Protein AF-A0A0D9YCN1-F1 (afdb_monomer)

pLDDT: mean 77.03, std 25.13, range [27.33, 98.25]

InterPro domains:
  IPR008570 ESCRT-II complex, Vps25 subunit [PF05871] (117-250)
  IPR008570 ESCRT-II complex, Vps25 subunit [PTHR13149] (105-283)
  IPR014041 ESCRT-II complex, Vps25 subunit, N-terminal winged helix [G3DSA:1.10.10.570] (110-206)
  IPR036388 Winged helix-like DNA-binding domain superfamily [G3DSA:1.10.10.10] (208-283)
  IPR036390 Winged helix DNA-binding domain superfamily [SSF46785] (112-212)
  IPR036390 Winged helix DNA-binding domain superfamily [SSF46785] (208-282)

Nearest PDB structures (foldseek):
  3cuq-assembly1_C  TM=8.566E-01  e=9.113E-15  Homo sapiens
  1xb4-assembly1_B  TM=8.715E-01  e=9.545E-14  Saccharomyces cerevisiae
  1xb4-assembly2_C  TM=8.366E-01  e=3.179E-13  Saccharomyces cerevisiae
  1u5t-assembly1_C  TM=8.254E-01  e=2.446E-10  Saccharomyces cerevisiae
  3htu-assembly2_C  TM=9.477E-01  e=7.712E-05  Homo sapiens

Foldseek 3Di:
DDDDDDDDDDPDDPDDDDPPPPVVVVVLLVVLVVLVVVLVVVVVVVVVVVVVVVVDDDPDDDDDDDDDDDDDDDDDDDDDDDDDDDDDDDDDPPDPDPPDPPPPPQDADVPHTDRPCLLPQCLQPQDPDDVSNVSSLVSLLSRVLVVCLVVVPFKDFLPDDDVSQDDVVNGGGHDSVRVQVSLVSCVVVQQWAQPDPVSGMIGGPSPHLQRVLVVVLVLCVVVVVQADKDWLVCQAPNDSNPPHSSDNHDSVSSVSSQVVCVVVVQKDWDDDPDNRPTIMHGHD

Secondary structure (DSSP, 8-state):
------PPPP--PPPPPP--SHHHHHHHHHHHHHHHHHHHHHHHHHHHHHHHHHT---------------------------------PPP----------------EETTEE--GGGG-GGGGS--SSHHHHHHHHHHHHHHHHHHHHHTT--EEESSS--TTSEEGGGTEE--HHHHHHHHHHHHHTTSEEESSTT--EEEE-SS-HHHHHHHHHHHHHHTT-TTSEEEHHHHHHSTTTTTSTTTT--HHHHHHHHHHHHTTTSEEEE--SSSTT-EEEE--

Structure (mmCIF, N/CA/C/O backbone):
data_AF-A0A0D9YCN1-F1
#
_entry.id   AF-A0A0D9YCN1-F1
#
loop_
_atom_site.group_PDB
_atom_site.id
_atom_site.type_symbol
_atom_site.label_atom_id
_atom_site.label_alt_id
_atom_site.label_comp_id
_atom_site.label_asym_id
_atom_site.label_entity_id
_atom_site.label_seq_id
_atom_site.pdbx_PDB_ins_code
_atom_site.Cartn_x
_atom_site.Cartn_y
_atom_site.Cartn_z
_atom_site.occupancy
_atom_site.B_iso_or_equiv
_atom_site.auth_seq_id
_atom_site.auth_comp_id
_atom_site.auth_asym_id
_atom_site.auth_atom_id
_atom_site.pdbx_PDB_model_num
ATOM 1 N N . MET A 1 1 ? -27.075 -37.637 55.335 1.00 43.03 1 MET A N 1
ATOM 2 C CA . MET A 1 1 ? -26.639 -38.167 54.021 1.00 43.03 1 MET A CA 1
ATOM 3 C C . MET A 1 1 ? -26.758 -37.044 53.004 1.00 43.03 1 MET A C 1
ATOM 5 O O . MET A 1 1 ? -27.833 -36.469 52.922 1.00 43.03 1 MET A O 1
ATOM 9 N N . GLY A 1 2 ? -25.682 -36.684 52.297 1.00 37.72 2 GLY A N 1
ATOM 10 C CA . GLY A 1 2 ? -25.702 -35.618 51.285 1.00 37.72 2 GLY A CA 1
ATOM 11 C C . GLY A 1 2 ? -25.633 -36.193 49.871 1.00 37.72 2 GLY A C 1
ATOM 12 O O . GLY A 1 2 ? -24.718 -36.956 49.571 1.00 37.72 2 GLY A O 1
ATOM 13 N N . LEU A 1 3 ? -26.586 -35.835 49.009 1.00 39.56 3 LEU A N 1
ATOM 14 C CA . LEU A 1 3 ? -26.638 -36.274 47.611 1.00 39.56 3 LEU A CA 1
ATOM 15 C C . LEU A 1 3 ? -25.990 -35.221 46.701 1.00 39.56 3 LEU A C 1
ATOM 17 O O . LEU A 1 3 ? -26.621 -34.247 46.301 1.00 39.56 3 LEU A O 1
ATOM 21 N N . VAL A 1 4 ? -24.713 -35.422 46.371 1.00 41.06 4 VAL A N 1
ATOM 22 C CA . VAL A 1 4 ? -23.972 -34.541 45.456 1.00 41.06 4 VAL A CA 1
ATOM 23 C C . VAL A 1 4 ? -24.341 -34.873 44.008 1.00 41.06 4 VAL A C 1
ATOM 25 O O . VAL A 1 4 ? -23.908 -35.890 43.463 1.00 41.06 4 VAL A O 1
ATOM 28 N N . HIS A 1 5 ? -25.118 -34.007 43.355 1.00 43.28 5 HIS A N 1
ATOM 29 C CA . HIS A 1 5 ? -25.353 -34.094 41.913 1.00 43.28 5 HIS A CA 1
ATOM 30 C C . HIS A 1 5 ? -24.077 -33.746 41.131 1.00 43.28 5 HIS A C 1
ATOM 32 O O . HIS A 1 5 ? -23.689 -32.585 41.014 1.00 43.28 5 HIS A O 1
ATOM 38 N N . ARG A 1 6 ? -23.430 -34.766 40.552 1.00 41.62 6 ARG A N 1
ATOM 39 C CA . ARG A 1 6 ? -22.346 -34.580 39.579 1.00 41.62 6 ARG A CA 1
ATOM 40 C C . ARG A 1 6 ? -22.920 -34.054 38.261 1.00 41.62 6 ARG A C 1
ATOM 42 O O . ARG A 1 6 ? -23.526 -34.811 37.505 1.00 41.62 6 ARG A O 1
ATOM 49 N N . LYS A 1 7 ? -22.698 -32.771 37.972 1.00 40.38 7 LYS A N 1
ATOM 50 C CA . LYS A 1 7 ? -22.953 -32.180 36.650 1.00 40.38 7 LYS A CA 1
ATOM 51 C C . LYS A 1 7 ? -22.029 -32.852 35.618 1.00 40.38 7 LYS A C 1
ATOM 53 O O . LYS A 1 7 ? -20.837 -33.002 35.883 1.00 40.38 7 LYS A O 1
ATOM 58 N N . LYS A 1 8 ? -22.562 -33.282 34.467 1.00 40.59 8 LYS A N 1
ATOM 59 C CA . LYS A 1 8 ? -21.728 -33.737 33.338 1.00 40.59 8 LYS A CA 1
ATOM 60 C C . LYS A 1 8 ? -20.934 -32.548 32.767 1.00 40.59 8 LYS A C 1
ATOM 62 O O . LYS A 1 8 ? -21.465 -31.437 32.783 1.00 40.59 8 LYS A O 1
ATOM 67 N N . PRO A 1 9 ? -19.718 -32.760 32.237 1.00 39.44 9 PRO A N 1
ATOM 68 C CA . PRO A 1 9 ? -19.092 -31.790 31.349 1.00 39.44 9 PRO A CA 1
ATOM 69 C C . PRO A 1 9 ? -19.804 -31.807 29.989 1.00 39.44 9 PRO A C 1
ATOM 71 O O . PRO A 1 9 ? -20.012 -32.880 29.415 1.00 39.44 9 PRO A O 1
ATOM 74 N N . ASP A 1 10 ? -20.157 -30.633 29.470 1.00 41.28 10 ASP A N 1
ATOM 75 C CA . ASP A 1 10 ? -20.536 -30.488 28.064 1.00 41.28 10 ASP A CA 1
ATOM 76 C C . ASP A 1 10 ? -19.274 -30.569 27.203 1.00 41.28 10 ASP A C 1
ATOM 78 O O . ASP A 1 10 ? -18.330 -29.805 27.390 1.00 41.28 10 ASP A O 1
ATOM 82 N N . ASN A 1 11 ? -19.248 -31.518 26.267 1.00 41.69 11 ASN A N 1
ATOM 83 C CA . ASN A 1 11 ? -18.108 -31.757 25.381 1.00 41.69 11 ASN A CA 1
ATOM 84 C C . ASN A 1 11 ? -18.404 -31.251 23.959 1.00 41.69 11 ASN A C 1
ATOM 86 O O . ASN A 1 11 ? -18.277 -31.982 22.976 1.00 41.69 11 ASN A O 1
ATOM 90 N N . SER A 1 12 ? -18.867 -30.004 23.866 1.00 40.69 12 SER A N 1
ATOM 91 C CA . SER A 1 12 ? -19.122 -29.308 22.605 1.00 40.69 12 SER A CA 1
ATOM 92 C C . SER A 1 12 ? -17.816 -28.750 22.036 1.00 40.69 12 SER A C 1
ATOM 94 O O . SER A 1 12 ? -17.395 -27.647 22.385 1.00 40.69 12 SER A O 1
ATOM 96 N N . LEU A 1 13 ? -17.178 -29.513 21.146 1.00 46.62 13 LEU A N 1
ATOM 97 C CA . LEU A 1 13 ? -16.104 -28.998 20.294 1.00 46.62 13 LEU A CA 1
ATOM 98 C C . LEU A 1 13 ? -16.621 -27.790 19.487 1.00 46.62 13 LEU A C 1
ATOM 100 O O . LEU A 1 13 ? -17.700 -27.898 18.895 1.00 46.62 13 LEU A O 1
ATOM 104 N N . PRO A 1 14 ? -15.884 -26.665 19.413 1.00 39.62 14 PRO A N 1
ATOM 105 C CA . PRO A 1 14 ? -16.242 -25.583 18.507 1.00 39.62 14 PRO A CA 1
ATOM 106 C C . PRO A 1 14 ? -16.152 -26.088 17.063 1.00 39.62 14 PRO A C 1
ATOM 108 O O . PRO A 1 14 ? -15.172 -26.726 16.673 1.00 39.62 14 PRO A O 1
ATOM 111 N N . ALA A 1 15 ? -17.183 -25.817 16.264 1.00 39.72 15 ALA A N 1
ATOM 112 C CA . ALA A 1 15 ? -17.179 -26.180 14.854 1.00 39.72 15 ALA A CA 1
ATOM 113 C C . ALA A 1 15 ? -16.074 -25.401 14.124 1.00 39.72 15 ALA A C 1
ATOM 115 O O . ALA A 1 15 ? -16.022 -24.174 14.205 1.00 39.72 15 ALA A O 1
ATOM 116 N N . ALA A 1 16 ? -15.202 -26.109 13.403 1.00 41.56 16 ALA A N 1
ATOM 117 C CA . ALA A 1 16 ? -14.161 -25.473 12.606 1.00 41.56 16 ALA A CA 1
ATOM 118 C C . ALA A 1 16 ? -14.801 -24.581 11.529 1.00 41.56 16 ALA A C 1
ATOM 120 O O . ALA A 1 16 ? -15.528 -25.066 10.659 1.00 41.56 16 ALA A O 1
ATOM 121 N N . GLY A 1 17 ? -14.537 -23.274 11.598 1.00 42.41 17 GLY A N 1
ATOM 122 C CA . GLY A 1 17 ? -14.980 -22.324 10.581 1.00 42.41 17 GLY A CA 1
ATOM 123 C C . GLY A 1 17 ? -14.361 -22.641 9.210 1.00 42.41 17 GLY A C 1
ATOM 124 O O . GLY A 1 17 ? -13.257 -23.187 9.146 1.00 42.41 17 GLY A O 1
ATOM 125 N N . PRO A 1 18 ? -15.042 -22.311 8.098 1.00 36.47 18 PRO A N 1
ATOM 126 C CA . PRO A 1 18 ? -14.513 -22.577 6.764 1.00 36.47 18 PRO A CA 1
ATOM 127 C C . PRO A 1 18 ? -13.230 -21.761 6.508 1.00 36.47 18 PRO A C 1
ATOM 129 O O . PRO A 1 18 ? -13.178 -20.587 6.890 1.00 36.47 18 PRO A O 1
ATOM 132 N N . PRO A 1 19 ? -12.213 -22.324 5.825 1.00 36.34 19 PRO A N 1
ATOM 133 C CA . PRO A 1 19 ? -10.962 -21.623 5.536 1.00 36.34 19 PRO A CA 1
ATOM 134 C C . PRO A 1 19 ? -11.211 -20.469 4.553 1.00 36.34 19 PRO A C 1
ATOM 136 O O . PRO A 1 19 ? -11.364 -20.674 3.349 1.00 36.34 19 PRO A O 1
ATOM 139 N N . ARG A 1 20 ? -11.282 -19.237 5.070 1.00 45.53 20 ARG A N 1
ATOM 140 C CA . ARG A 1 20 ? -11.690 -18.052 4.292 1.00 45.53 20 ARG A CA 1
ATOM 141 C C . ARG A 1 20 ? -10.587 -17.418 3.434 1.00 45.53 20 ARG A C 1
ATOM 143 O O . ARG A 1 20 ? -10.916 -16.600 2.580 1.00 45.53 20 ARG A O 1
ATOM 150 N N . GLU A 1 21 ? -9.315 -17.782 3.612 1.00 45.72 21 GLU A N 1
ATOM 151 C CA . GLU A 1 21 ? -8.199 -17.046 2.989 1.00 45.72 21 GLU A CA 1
ATOM 152 C C . GLU A 1 21 ? -7.538 -17.737 1.783 1.00 45.72 21 GLU A C 1
ATOM 154 O O . GLU A 1 21 ? -7.193 -17.048 0.817 1.00 45.72 21 GLU A O 1
ATOM 159 N N . GLU A 1 22 ? -7.401 -19.071 1.772 1.00 37.41 22 GLU A N 1
ATOM 160 C CA . GLU A 1 22 ? -6.650 -19.798 0.724 1.00 37.41 22 GLU A CA 1
ATOM 161 C C . GLU A 1 22 ? -7.174 -19.532 -0.697 1.00 37.41 22 GLU A C 1
ATOM 163 O O . GLU A 1 22 ? -6.390 -19.377 -1.640 1.00 37.41 22 GLU A O 1
ATOM 168 N N . ILE A 1 23 ? -8.500 -19.416 -0.844 1.00 39.16 23 ILE A N 1
ATOM 169 C CA . ILE A 1 23 ? -9.172 -19.147 -2.123 1.00 39.16 23 ILE A CA 1
ATOM 170 C C . ILE A 1 23 ? -8.612 -17.864 -2.756 1.00 39.16 23 ILE A C 1
ATOM 172 O O . ILE A 1 23 ? -8.181 -17.890 -3.911 1.00 39.16 23 ILE A O 1
ATOM 176 N N . SER A 1 24 ? -8.510 -16.776 -1.982 1.00 51.22 24 SER A N 1
ATOM 177 C CA . SER A 1 24 ? -8.052 -15.465 -2.467 1.00 51.22 24 SER A CA 1
ATOM 178 C C . SER A 1 24 ? -6.610 -15.491 -2.996 1.00 51.22 24 SER A C 1
ATOM 180 O O . SER A 1 24 ? -6.305 -14.901 -4.041 1.00 51.22 24 SER A O 1
ATOM 182 N N . HIS A 1 25 ? -5.724 -16.241 -2.334 1.00 50.97 25 HIS A N 1
ATOM 183 C CA . HIS A 1 25 ? -4.342 -16.427 -2.773 1.00 50.97 25 HIS A CA 1
ATOM 184 C C . HIS A 1 25 ? -4.254 -17.330 -4.014 1.00 50.97 25 HIS A C 1
ATOM 186 O O . HIS A 1 25 ? -3.452 -17.052 -4.912 1.00 50.97 25 HIS A O 1
ATOM 192 N N . SER A 1 26 ? -5.105 -18.359 -4.117 1.00 53.66 26 SER A N 1
ATOM 193 C CA . SER A 1 26 ? -5.157 -19.260 -5.278 1.00 53.66 26 SER A CA 1
ATOM 194 C C . SER A 1 26 ? -5.593 -18.543 -6.568 1.00 53.66 26 SER A C 1
ATOM 196 O O . SER A 1 26 ? -4.953 -18.695 -7.617 1.00 53.66 26 SER A O 1
ATOM 198 N N . GLU A 1 27 ? -6.609 -17.678 -6.489 1.00 59.81 27 GLU A N 1
ATOM 199 C CA . GLU A 1 27 ? -7.080 -16.877 -7.621 1.00 59.81 27 GLU A CA 1
ATOM 200 C C . GLU A 1 27 ? -6.052 -15.812 -8.015 1.00 59.81 27 GLU A C 1
ATOM 202 O O . GLU A 1 27 ? -5.726 -15.668 -9.196 1.00 59.81 27 GLU A O 1
ATOM 207 N N . SER A 1 28 ? -5.455 -15.127 -7.035 1.00 66.62 28 SER A N 1
ATOM 208 C CA . SER A 1 28 ? -4.420 -14.108 -7.259 1.00 66.62 28 SER A CA 1
ATOM 209 C C . SER A 1 28 ? -3.146 -14.686 -7.891 1.00 66.62 28 SER A C 1
ATOM 211 O O . SER A 1 28 ? -2.529 -1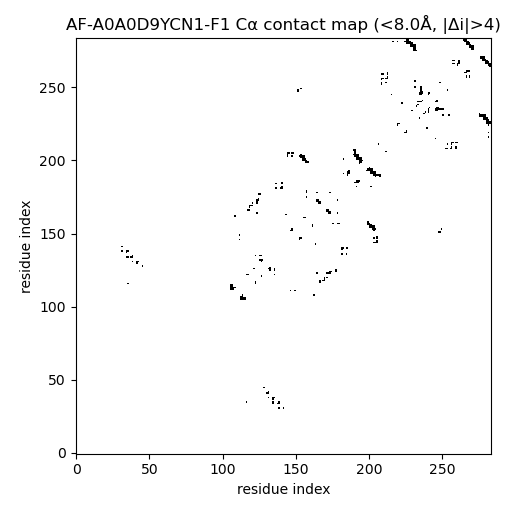4.058 -8.757 1.00 66.62 28 SER A O 1
ATOM 213 N N . ALA A 1 29 ? -2.749 -15.907 -7.517 1.00 69.88 29 ALA A N 1
ATOM 214 C CA . ALA A 1 29 ? -1.662 -16.633 -8.173 1.00 69.88 29 ALA A CA 1
ATOM 215 C C . ALA A 1 29 ? -2.029 -17.046 -9.612 1.00 69.88 29 ALA A C 1
ATOM 217 O O . ALA A 1 29 ? -1.215 -16.898 -10.529 1.00 69.88 29 ALA A O 1
ATOM 218 N N . THR A 1 30 ? -3.260 -17.513 -9.835 1.00 71.75 30 THR A N 1
ATOM 219 C CA . THR A 1 30 ? -3.752 -17.947 -11.154 1.00 71.75 30 THR A CA 1
ATOM 220 C C . THR A 1 30 ? -3.879 -16.774 -12.131 1.00 71.75 30 THR A C 1
ATOM 222 O O . THR A 1 30 ? -3.387 -16.852 -13.260 1.00 71.75 30 THR A O 1
ATOM 225 N N . ARG A 1 31 ? -4.434 -15.642 -11.678 1.00 78.81 31 ARG A N 1
ATOM 226 C CA . ARG A 1 31 ? -4.470 -14.368 -12.413 1.00 78.81 31 ARG A CA 1
ATOM 227 C C . ARG A 1 31 ? -3.066 -13.929 -12.819 1.00 78.81 31 ARG A C 1
ATOM 229 O O . ARG A 1 31 ? -2.825 -13.713 -14.002 1.00 78.81 31 ARG A O 1
ATOM 236 N N . ARG A 1 32 ? -2.122 -13.881 -11.873 1.00 79.75 32 ARG A N 1
ATOM 237 C CA . ARG A 1 32 ? -0.733 -13.475 -12.146 1.00 79.75 32 ARG A CA 1
ATOM 238 C C . ARG A 1 32 ? -0.004 -14.398 -13.124 1.00 79.75 32 ARG A C 1
ATOM 240 O O . ARG A 1 32 ? 0.716 -13.898 -13.984 1.00 79.75 32 ARG A O 1
ATOM 247 N N . ARG A 1 33 ? -0.225 -15.719 -13.074 1.00 79.06 33 ARG A N 1
ATOM 248 C CA . ARG A 1 33 ? 0.288 -16.653 -14.102 1.00 79.06 33 ARG A CA 1
ATOM 249 C C . ARG A 1 33 ? -0.253 -16.313 -15.495 1.00 79.06 33 ARG A C 1
ATOM 251 O O . ARG A 1 33 ? 0.517 -16.277 -16.452 1.00 79.06 33 ARG A O 1
ATOM 258 N N . ARG A 1 34 ? -1.553 -16.020 -15.605 1.00 82.75 34 ARG A N 1
ATOM 259 C CA . ARG A 1 34 ? -2.206 -15.634 -16.867 1.00 82.75 34 ARG A CA 1
ATOM 260 C C . ARG A 1 34 ? -1.706 -14.284 -17.391 1.00 82.75 34 ARG A C 1
ATOM 262 O O . ARG A 1 34 ? -1.376 -14.177 -18.568 1.00 82.75 34 ARG A O 1
ATOM 269 N N . ASP A 1 35 ? -1.621 -13.266 -16.538 1.00 84.25 35 ASP A N 1
ATOM 270 C CA . ASP A 1 35 ? -1.149 -11.935 -16.935 1.00 84.25 35 ASP A CA 1
ATOM 271 C C . ASP A 1 35 ? 0.351 -11.927 -17.286 1.00 84.25 35 ASP A C 1
ATOM 273 O O . ASP A 1 35 ? 0.741 -11.236 -18.229 1.00 84.25 35 ASP A O 1
ATOM 277 N N . PHE A 1 36 ? 1.174 -12.773 -16.650 1.00 85.56 36 PHE A N 1
ATOM 278 C CA . PHE A 1 36 ? 2.553 -13.011 -17.091 1.00 85.56 36 PHE A CA 1
ATOM 279 C C . PHE A 1 36 ? 2.634 -13.733 -18.440 1.00 85.56 36 PHE A C 1
ATOM 281 O O . PHE A 1 36 ? 3.424 -13.329 -19.292 1.00 85.56 36 PHE A O 1
ATOM 288 N N . PHE A 1 37 ? 1.808 -14.757 -18.679 1.00 85.62 37 PHE A N 1
ATOM 289 C CA . PHE A 1 37 ? 1.764 -15.421 -19.984 1.00 85.62 37 PHE A CA 1
ATOM 290 C C . PHE A 1 37 ? 1.409 -14.433 -21.107 1.00 85.62 37 PHE A C 1
ATOM 292 O O . PHE A 1 37 ? 2.060 -14.433 -22.152 1.00 85.62 37 PHE A O 1
ATOM 299 N N . PHE A 1 38 ? 0.450 -13.528 -20.873 1.00 85.56 38 PHE A N 1
ATOM 300 C CA . PHE A 1 38 ? 0.156 -12.440 -21.809 1.00 85.56 38 PHE A CA 1
ATOM 301 C C . PHE A 1 38 ? 1.329 -11.462 -21.968 1.00 85.56 38 PHE A C 1
ATOM 303 O O . PHE A 1 38 ? 1.701 -11.164 -23.099 1.00 85.56 38 PHE A O 1
ATOM 310 N N . PHE A 1 39 ? 1.953 -11.001 -20.877 1.00 88.31 39 PHE A N 1
ATOM 311 C CA . PHE A 1 39 ? 3.141 -10.135 -20.930 1.00 88.31 39 PHE A CA 1
ATOM 312 C C . PHE A 1 39 ? 4.267 -10.743 -21.789 1.00 88.31 39 PHE A C 1
ATOM 314 O O . PHE A 1 39 ? 4.793 -10.088 -22.690 1.00 88.31 39 PHE A O 1
ATOM 321 N N . PHE A 1 40 ? 4.580 -12.021 -21.561 1.00 87.38 40 PHE A N 1
ATOM 322 C CA . PHE A 1 40 ? 5.579 -12.781 -22.311 1.00 87.38 40 PHE A CA 1
ATOM 323 C C . PHE A 1 40 ? 5.204 -12.933 -23.795 1.00 87.38 40 PHE A C 1
ATOM 325 O O . PHE A 1 40 ? 6.031 -12.680 -24.672 1.00 87.38 40 PHE A O 1
ATOM 332 N N . LEU A 1 41 ? 3.948 -13.285 -24.096 1.00 85.62 41 LEU A N 1
ATOM 333 C CA . LEU A 1 41 ? 3.456 -13.432 -25.469 1.00 85.62 41 LEU A CA 1
ATOM 334 C C . LEU A 1 41 ? 3.519 -12.109 -26.250 1.00 85.62 41 L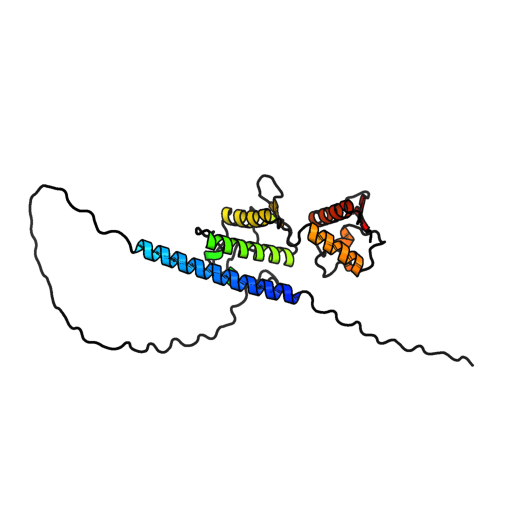EU A C 1
ATOM 336 O O . LEU A 1 41 ? 3.999 -12.092 -27.384 1.00 85.62 41 LEU A O 1
ATOM 340 N N . LEU A 1 42 ? 3.099 -10.994 -25.644 1.00 86.44 42 LEU A N 1
ATOM 341 C CA . LEU A 1 42 ? 3.193 -9.664 -26.253 1.00 86.44 42 LEU A CA 1
ATOM 342 C C . LEU A 1 42 ? 4.655 -9.271 -26.531 1.00 86.44 42 LEU A C 1
ATOM 344 O O . LEU A 1 42 ? 4.957 -8.708 -27.587 1.00 86.44 42 LEU A O 1
ATOM 348 N N . LEU A 1 43 ? 5.583 -9.611 -25.633 1.00 85.62 43 LEU A N 1
ATOM 349 C CA . LEU A 1 43 ? 7.005 -9.337 -25.837 1.00 85.62 43 LEU A CA 1
ATOM 350 C C . LEU A 1 43 ? 7.621 -10.200 -26.959 1.00 85.62 43 LEU A C 1
ATOM 352 O O . LEU A 1 43 ? 8.434 -9.709 -27.744 1.00 85.62 43 LEU A O 1
ATOM 356 N N . LEU A 1 44 ? 7.189 -11.457 -27.115 1.00 84.88 44 LEU A N 1
ATOM 357 C CA . LEU A 1 44 ? 7.573 -12.279 -28.269 1.00 84.88 44 LEU A CA 1
ATOM 358 C C . LEU A 1 44 ? 7.038 -11.705 -29.590 1.00 84.88 44 LEU A C 1
ATOM 360 O O . LEU A 1 44 ? 7.792 -11.608 -30.561 1.00 84.88 44 LEU A O 1
ATOM 364 N N . LEU A 1 45 ? 5.766 -11.296 -29.633 1.00 84.00 45 LEU A N 1
ATOM 365 C CA . LEU A 1 45 ? 5.131 -10.741 -30.835 1.00 84.00 45 LEU A CA 1
ATOM 366 C C . LEU A 1 45 ? 5.793 -9.432 -31.285 1.00 84.00 45 LEU A C 1
ATOM 368 O O . LEU A 1 45 ? 6.121 -9.275 -32.462 1.00 84.00 45 LEU A O 1
ATOM 372 N N . THR A 1 46 ? 6.064 -8.522 -30.351 1.00 78.56 46 THR A N 1
ATOM 373 C CA . THR A 1 46 ? 6.742 -7.244 -30.632 1.00 78.56 46 THR A CA 1
ATOM 374 C C . THR A 1 46 ? 8.200 -7.454 -31.061 1.00 78.56 46 THR A C 1
ATOM 376 O O . THR A 1 46 ? 8.650 -6.853 -32.038 1.00 78.56 46 THR A O 1
ATOM 379 N N . SER A 1 47 ? 8.919 -8.392 -30.433 1.00 76.69 47 SER A N 1
ATOM 380 C CA . SER A 1 47 ? 10.274 -8.792 -30.842 1.00 76.69 47 SER A CA 1
ATOM 381 C C . SER A 1 47 ? 10.323 -9.481 -32.220 1.00 76.69 47 SER A C 1
ATOM 383 O O . SER A 1 47 ? 11.317 -9.364 -32.946 1.00 76.69 47 SER A O 1
ATOM 385 N N . ALA A 1 48 ? 9.259 -10.187 -32.616 1.00 73.19 48 ALA A N 1
ATOM 386 C CA . ALA A 1 48 ? 9.114 -10.756 -33.956 1.00 73.19 48 ALA A CA 1
ATOM 387 C C . ALA A 1 48 ? 8.769 -9.682 -35.006 1.00 73.19 48 ALA A C 1
ATOM 389 O O . ALA A 1 48 ? 9.318 -9.706 -36.110 1.00 73.19 48 ALA A O 1
ATOM 390 N N . ALA A 1 49 ? 7.915 -8.713 -34.660 1.00 71.06 49 ALA A N 1
ATOM 391 C CA . ALA A 1 49 ? 7.585 -7.576 -35.517 1.00 71.06 49 ALA A CA 1
ATOM 392 C C . ALA A 1 49 ? 8.823 -6.710 -35.809 1.00 71.06 49 ALA A C 1
ATOM 394 O O . ALA A 1 49 ? 9.127 -6.464 -36.975 1.00 71.06 49 ALA A O 1
ATOM 395 N N . ALA A 1 50 ? 9.599 -6.347 -34.781 1.00 68.44 50 ALA A N 1
ATOM 396 C CA . ALA A 1 50 ? 10.840 -5.582 -34.935 1.00 68.44 50 ALA A CA 1
ATOM 397 C C . ALA A 1 50 ? 11.838 -6.267 -35.891 1.00 68.44 50 ALA A C 1
ATOM 399 O O . ALA A 1 50 ? 12.398 -5.621 -36.778 1.00 68.44 50 ALA A O 1
ATOM 400 N N . ARG A 1 51 ? 12.003 -7.594 -35.775 1.00 66.94 51 ARG A N 1
ATOM 401 C CA . ARG A 1 51 ? 12.856 -8.385 -36.680 1.00 66.94 51 ARG A CA 1
ATOM 402 C C . ARG A 1 51 ? 12.338 -8.406 -38.123 1.00 66.94 51 ARG A C 1
ATOM 404 O O . ARG A 1 51 ? 13.135 -8.259 -39.046 1.00 66.94 51 ARG A O 1
ATOM 411 N N . ARG A 1 52 ? 11.020 -8.513 -38.333 1.00 66.06 52 ARG A N 1
ATOM 412 C CA . ARG A 1 52 ? 10.405 -8.429 -39.675 1.00 66.06 52 ARG A CA 1
ATOM 413 C C . ARG A 1 52 ? 10.581 -7.045 -40.311 1.00 66.06 52 ARG A C 1
ATOM 415 O O . ARG A 1 52 ? 10.879 -6.972 -41.502 1.00 66.06 52 ARG A O 1
ATOM 422 N N . SER A 1 53 ? 10.468 -5.969 -39.535 1.00 62.72 53 SER A N 1
ATOM 423 C CA . SER A 1 53 ? 10.736 -4.607 -40.015 1.00 62.72 53 SER A CA 1
ATOM 424 C C . SER A 1 53 ? 12.209 -4.410 -40.383 1.00 62.72 53 SER A C 1
ATOM 426 O O . SER A 1 53 ? 12.501 -3.885 -41.453 1.00 62.72 53 SER A O 1
ATOM 428 N N . ALA A 1 54 ? 13.144 -4.911 -39.567 1.00 58.53 54 ALA A N 1
ATOM 429 C CA . ALA A 1 54 ? 14.578 -4.846 -39.865 1.00 58.53 54 ALA A CA 1
ATOM 430 C C . ALA A 1 54 ? 14.960 -5.586 -41.165 1.00 58.53 54 ALA A C 1
ATOM 432 O O . ALA A 1 54 ? 15.835 -5.124 -41.893 1.00 58.53 54 ALA A O 1
ATOM 433 N N . SER A 1 55 ? 14.268 -6.686 -41.497 1.00 58.00 55 SER A N 1
ATOM 434 C CA . SER A 1 55 ? 14.443 -7.405 -42.773 1.00 58.00 55 SER A CA 1
ATOM 435 C C . SER A 1 55 ? 13.826 -6.721 -44.004 1.00 58.00 55 SER A C 1
ATOM 437 O O . SER A 1 55 ? 13.978 -7.230 -45.110 1.00 58.00 55 SER A O 1
ATOM 439 N N . ARG A 1 56 ? 13.129 -5.586 -43.849 1.00 54.19 56 ARG A N 1
ATOM 440 C CA . ARG A 1 56 ? 12.509 -4.823 -44.948 1.00 54.19 56 ARG A CA 1
ATOM 441 C C . ARG A 1 56 ? 13.186 -3.463 -45.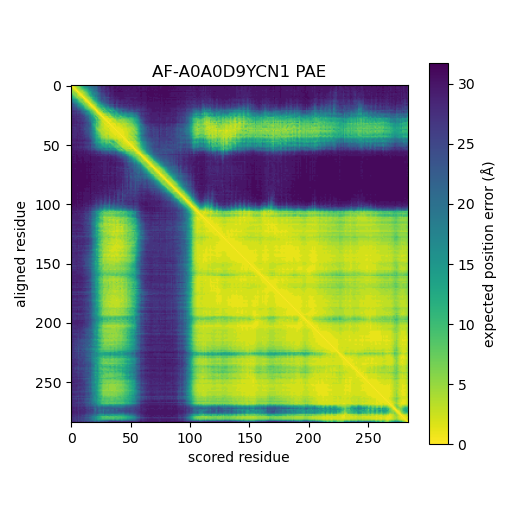144 1.00 54.19 56 ARG A C 1
ATOM 443 O O . ARG A 1 56 ? 12.556 -2.418 -44.997 1.00 54.19 56 ARG A O 1
ATOM 450 N N . ARG A 1 57 ? 14.470 -3.474 -45.514 1.00 43.16 57 ARG A N 1
ATOM 451 C CA . ARG A 1 57 ? 15.095 -2.313 -46.172 1.00 43.16 57 ARG A CA 1
ATOM 452 C C . ARG A 1 57 ? 14.724 -2.313 -47.666 1.00 43.16 57 ARG A C 1
ATOM 454 O O . ARG A 1 57 ? 14.685 -3.393 -48.250 1.00 43.16 57 ARG A O 1
ATOM 461 N N . PRO A 1 58 ? 14.439 -1.153 -48.284 1.00 49.53 58 PRO A N 1
ATOM 462 C CA . PRO A 1 58 ? 14.155 -1.074 -49.712 1.00 49.53 58 PRO A CA 1
ATOM 463 C C . PRO A 1 58 ? 15.447 -0.930 -50.532 1.00 49.53 58 PRO A C 1
ATOM 465 O O . PRO A 1 58 ? 16.081 0.124 -50.516 1.00 49.53 58 PRO A O 1
ATOM 468 N N . ASP A 1 59 ? 15.802 -1.957 -51.302 1.00 47.72 59 ASP A N 1
ATOM 469 C CA . ASP A 1 59 ? 16.758 -1.815 -52.406 1.00 47.72 59 ASP A CA 1
ATOM 470 C C . ASP A 1 59 ? 16.044 -1.145 -53.592 1.00 47.72 59 ASP A C 1
ATOM 472 O O . ASP A 1 59 ? 15.236 -1.777 -54.274 1.00 47.72 59 ASP A O 1
ATOM 476 N N . GLY A 1 60 ? 16.293 0.150 -53.832 1.00 46.56 60 GLY A N 1
ATOM 477 C CA . GLY A 1 60 ? 15.594 0.865 -54.909 1.00 46.56 60 GLY A CA 1
ATOM 478 C C . GLY A 1 60 ? 15.816 2.376 -55.003 1.00 46.56 60 GLY A C 1
ATOM 479 O O . GLY A 1 60 ? 14.883 3.143 -54.790 1.00 46.56 60 GLY A O 1
ATOM 480 N N . ALA A 1 61 ? 17.015 2.813 -55.399 1.00 37.78 61 ALA A N 1
ATOM 481 C CA . ALA A 1 61 ? 17.255 4.163 -55.927 1.00 37.78 61 ALA A CA 1
ATOM 482 C C . ALA A 1 61 ? 18.399 4.127 -56.958 1.00 37.78 61 ALA A C 1
ATOM 484 O O . ALA A 1 61 ? 19.421 3.488 -56.709 1.00 37.78 61 ALA A O 1
ATOM 485 N N . ALA A 1 62 ? 18.247 4.779 -58.120 1.00 40.09 62 ALA A N 1
ATOM 486 C CA . ALA A 1 62 ? 19.209 4.656 -59.220 1.00 40.09 62 ALA A CA 1
ATOM 487 C C . ALA A 1 62 ? 19.419 5.943 -60.048 1.00 40.09 62 ALA A C 1
ATOM 489 O O . ALA A 1 62 ? 18.461 6.589 -60.453 1.00 40.09 62 ALA A O 1
ATOM 490 N N . ARG A 1 63 ? 20.697 6.181 -60.399 1.00 36.31 63 ARG A N 1
ATOM 491 C CA . ARG A 1 63 ? 21.244 7.001 -61.511 1.00 36.31 63 ARG A CA 1
ATOM 492 C C . ARG A 1 63 ? 20.989 8.523 -61.575 1.00 36.31 63 ARG A C 1
ATOM 494 O O . ARG A 1 63 ? 19.974 8.964 -62.095 1.00 36.31 63 ARG A O 1
ATOM 501 N N . ALA A 1 64 ? 22.073 9.280 -61.360 1.00 33.53 64 ALA A N 1
ATOM 502 C CA . ALA A 1 64 ? 22.772 10.125 -62.360 1.00 33.53 64 ALA A CA 1
ATOM 503 C C . ALA A 1 64 ? 24.149 10.557 -61.778 1.00 33.53 64 ALA A C 1
ATOM 505 O O . ALA A 1 64 ? 24.263 10.624 -60.560 1.00 33.53 64 ALA A O 1
ATOM 506 N N 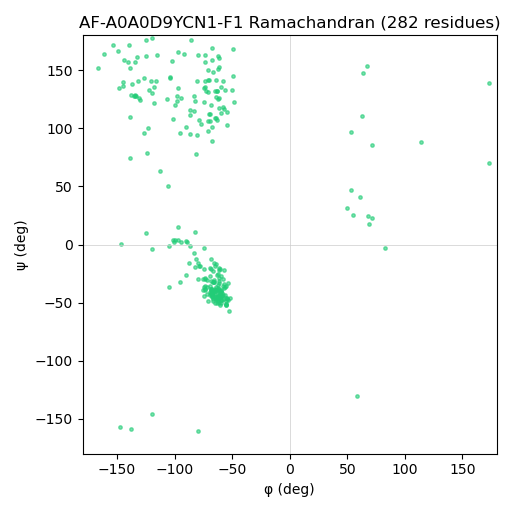. GLY A 1 65 ? 25.236 10.839 -62.515 1.00 31.39 65 GLY A N 1
ATOM 507 C CA . GLY A 1 65 ? 25.561 10.647 -63.939 1.00 31.39 65 GLY A CA 1
ATOM 508 C C . GLY A 1 65 ? 26.913 11.318 -64.310 1.00 31.39 65 GLY A C 1
ATOM 509 O O . GLY A 1 65 ? 27.143 12.442 -63.887 1.00 31.39 65 GLY A O 1
ATOM 510 N N . SER A 1 66 ? 27.761 10.667 -65.133 1.00 28.98 66 SER A N 1
ATOM 511 C CA . SER A 1 66 ? 29.104 11.138 -65.600 1.00 28.98 66 SER A CA 1
ATOM 512 C C . SER A 1 66 ? 30.202 11.240 -64.500 1.00 28.98 66 SER A C 1
ATOM 514 O O . SER A 1 66 ? 29.865 11.332 -63.328 1.00 28.98 66 SER A O 1
ATOM 516 N N . THR A 1 67 ? 31.528 11.145 -64.729 1.00 31.58 67 THR A N 1
ATOM 517 C CA . THR A 1 67 ? 32.382 11.056 -65.950 1.00 31.58 67 THR A CA 1
ATOM 518 C C . THR A 1 67 ? 33.540 10.030 -65.737 1.00 31.58 67 THR A C 1
ATOM 520 O O . THR A 1 67 ? 33.729 9.536 -64.630 1.00 31.58 67 THR A O 1
ATOM 523 N N . ARG A 1 68 ? 34.315 9.676 -66.781 1.00 30.36 68 ARG A N 1
ATOM 524 C CA . ARG A 1 68 ? 35.472 8.721 -66.812 1.00 30.36 68 ARG A CA 1
ATOM 525 C C . ARG A 1 68 ? 36.775 9.449 -67.255 1.00 30.36 68 ARG A C 1
ATOM 527 O O . ARG A 1 68 ? 36.625 10.598 -67.667 1.00 30.36 68 ARG A O 1
ATOM 534 N N . PRO A 1 69 ? 37.993 8.836 -67.325 1.00 46.72 69 PRO A N 1
ATOM 535 C CA . PRO A 1 69 ? 38.455 7.455 -67.037 1.00 46.72 69 PRO A CA 1
ATOM 536 C C . PRO A 1 69 ? 39.545 7.459 -65.904 1.00 46.72 69 PRO A C 1
ATOM 538 O O . PRO A 1 69 ? 39.370 8.264 -65.002 1.00 46.72 69 PRO A O 1
ATOM 541 N N . ALA A 1 70 ? 40.621 6.649 -65.765 1.00 28.41 70 ALA A N 1
ATOM 542 C CA . ALA A 1 70 ? 41.254 5.542 -66.519 1.00 28.41 70 ALA A CA 1
ATOM 543 C C . ALA A 1 70 ? 42.214 4.686 -65.631 1.00 28.41 70 ALA A C 1
ATOM 545 O O . ALA A 1 70 ? 42.701 5.208 -64.637 1.00 28.41 70 ALA A O 1
ATOM 546 N N . LEU A 1 71 ? 42.582 3.470 -66.097 1.00 27.33 71 LEU A N 1
ATOM 547 C CA . LEU A 1 71 ? 43.735 2.612 -65.687 1.00 27.33 71 LEU A CA 1
ATOM 548 C C . LEU A 1 71 ? 43.758 2.082 -64.218 1.00 27.33 71 LEU A C 1
ATOM 550 O O . LEU A 1 71 ? 43.266 2.739 -63.315 1.00 27.33 71 LEU A O 1
ATOM 554 N N . ALA A 1 72 ? 44.283 0.888 -63.886 1.00 29.64 72 ALA A N 1
ATOM 555 C CA . ALA A 1 72 ? 44.996 -0.145 -64.665 1.00 29.64 72 ALA A CA 1
ATOM 556 C C . ALA A 1 72 ? 44.537 -1.600 -64.315 1.00 29.64 72 ALA A C 1
ATOM 558 O O . ALA A 1 72 ? 43.418 -1.805 -63.855 1.00 29.64 72 ALA A O 1
ATOM 559 N N . LEU A 1 73 ? 45.385 -2.598 -64.618 1.00 27.92 73 LEU A N 1
ATOM 560 C CA . LEU A 1 73 ? 45.221 -4.065 -64.467 1.00 27.92 73 LEU A CA 1
ATOM 561 C C . LEU A 1 73 ? 45.027 -4.498 -62.979 1.00 27.92 73 LEU A C 1
ATOM 563 O O . LEU A 1 73 ? 45.332 -3.713 -62.091 1.00 27.92 73 LEU A O 1
ATOM 567 N N . GLU A 1 74 ? 44.491 -5.676 -62.605 1.00 29.84 74 GLU A N 1
ATOM 568 C CA . GLU A 1 74 ? 44.902 -7.044 -63.008 1.00 29.84 74 GLU A CA 1
ATOM 569 C C . GLU A 1 74 ? 43.762 -8.106 -63.098 1.00 29.84 74 GLU A C 1
ATOM 571 O O . GLU A 1 74 ? 42.628 -7.758 -63.426 1.00 29.84 74 GLU A O 1
ATOM 576 N N . LYS A 1 75 ? 44.067 -9.417 -62.987 1.00 28.98 75 LYS A N 1
ATOM 577 C CA . LYS A 1 75 ? 43.327 -10.518 -63.654 1.00 28.98 75 LYS A CA 1
ATOM 578 C C . LYS A 1 75 ? 42.585 -11.528 -62.744 1.00 28.98 75 LYS A C 1
ATOM 580 O O . LYS A 1 75 ? 42.843 -11.662 -61.557 1.00 28.98 75 LYS A O 1
ATOM 585 N N . ALA A 1 76 ? 41.677 -12.253 -63.410 1.00 27.86 76 ALA A N 1
ATOM 586 C CA . ALA A 1 76 ? 40.940 -13.487 -63.064 1.00 27.86 76 ALA A CA 1
ATOM 587 C C . ALA A 1 76 ? 41.832 -14.644 -62.513 1.00 27.86 76 ALA A C 1
ATOM 589 O O . ALA A 1 76 ? 43.047 -14.543 -62.690 1.00 27.86 76 ALA A O 1
ATOM 590 N N . PRO A 1 77 ? 41.304 -15.759 -61.928 1.00 36.53 77 PRO A N 1
ATOM 591 C CA . PRO A 1 77 ? 39.979 -16.391 -62.135 1.00 36.53 77 PRO A CA 1
ATOM 592 C C . PRO A 1 77 ? 39.132 -16.583 -60.848 1.00 36.53 77 PRO A C 1
ATOM 594 O O . PRO A 1 77 ? 39.636 -16.431 -59.746 1.00 36.53 77 PRO A O 1
ATOM 597 N N . VAL A 1 78 ? 37.809 -16.814 -60.854 1.00 28.34 78 VAL A N 1
ATOM 598 C CA . VAL A 1 78 ? 36.887 -17.571 -61.742 1.00 28.34 78 VAL A CA 1
ATOM 599 C C . VAL A 1 78 ? 37.022 -19.099 -61.638 1.00 28.34 78 VAL A C 1
ATOM 601 O O . VAL A 1 78 ? 37.631 -19.741 -62.484 1.00 28.34 78 VAL A O 1
ATOM 604 N N . SER A 1 79 ? 36.312 -19.687 -60.673 1.00 29.50 79 SER A N 1
ATOM 605 C CA . SER A 1 79 ? 35.854 -21.082 -60.745 1.00 29.50 79 SER A CA 1
ATOM 606 C C . SER A 1 79 ? 34.330 -21.101 -60.677 1.00 29.50 79 SER A C 1
ATOM 608 O O . SER A 1 79 ? 33.730 -20.435 -59.833 1.00 29.50 79 SER A O 1
ATOM 610 N N . ARG A 1 80 ? 33.698 -21.818 -61.608 1.00 29.75 80 ARG A N 1
ATOM 611 C CA . ARG A 1 80 ? 32.246 -21.830 -61.821 1.00 29.75 80 ARG A CA 1
ATOM 612 C C . ARG A 1 80 ? 31.816 -23.263 -62.095 1.00 29.75 80 ARG A C 1
ATOM 614 O O . ARG A 1 80 ? 32.087 -23.773 -63.174 1.00 29.75 80 ARG A O 1
ATOM 621 N N . GLU A 1 81 ? 31.109 -23.875 -61.156 1.00 28.50 81 GLU A N 1
ATOM 622 C CA . GLU A 1 81 ? 30.487 -25.183 -61.356 1.00 28.50 81 GLU A CA 1
ATOM 623 C C . GLU A 1 81 ? 29.085 -25.188 -60.735 1.00 28.50 81 GLU A C 1
ATOM 625 O O . GLU A 1 81 ? 28.785 -24.372 -59.859 1.00 28.50 81 GLU A O 1
ATOM 630 N N . ALA A 1 82 ? 28.179 -26.003 -61.278 1.00 28.59 82 ALA A N 1
ATOM 631 C CA . ALA A 1 82 ? 26.743 -25.770 -61.155 1.00 28.59 82 ALA A CA 1
ATOM 632 C C . ALA A 1 82 ? 25.925 -27.050 -60.935 1.00 28.59 82 ALA A C 1
ATOM 634 O O . ALA A 1 82 ? 26.309 -28.133 -61.353 1.00 28.59 82 ALA A O 1
ATOM 635 N N . ALA A 1 83 ? 24.735 -26.849 -60.359 1.00 28.80 83 ALA A N 1
ATOM 636 C CA . ALA A 1 83 ? 23.550 -27.702 -60.469 1.00 28.80 83 ALA A CA 1
ATOM 637 C C . ALA A 1 83 ? 23.697 -29.207 -60.143 1.00 28.80 83 ALA A C 1
ATOM 639 O O . ALA A 1 83 ? 23.922 -30.041 -61.014 1.00 28.80 83 ALA A O 1
ATOM 640 N N . ALA A 1 84 ? 23.344 -29.575 -58.906 1.00 30.23 84 ALA A N 1
ATOM 641 C CA . ALA A 1 84 ? 22.954 -30.944 -58.558 1.00 30.23 84 ALA A CA 1
ATOM 642 C C . ALA A 1 84 ? 21.749 -30.959 -57.595 1.00 30.23 84 ALA A C 1
ATOM 644 O O . ALA A 1 84 ? 21.878 -31.239 -56.404 1.00 30.23 84 ALA A O 1
ATOM 645 N N . GLN A 1 85 ? 20.547 -30.666 -58.103 1.00 29.95 85 GLN A N 1
ATOM 646 C CA . GLN A 1 85 ? 19.312 -30.912 -57.349 1.00 29.95 85 GLN A CA 1
ATOM 647 C C . GLN A 1 85 ? 19.056 -32.422 -57.252 1.00 29.95 85 GLN A C 1
ATOM 649 O O . GLN A 1 85 ? 18.708 -33.061 -58.244 1.00 29.95 85 GLN A O 1
ATOM 654 N N . ARG A 1 86 ? 19.152 -32.995 -56.047 1.00 30.16 86 ARG A N 1
ATOM 655 C CA . ARG A 1 86 ? 18.524 -34.284 -55.719 1.00 30.16 86 ARG A CA 1
ATOM 656 C C . ARG A 1 86 ? 17.825 -34.206 -54.370 1.00 30.16 86 ARG A C 1
ATOM 658 O O . ARG A 1 86 ? 18.410 -33.788 -53.376 1.00 30.16 86 ARG A O 1
ATOM 665 N N . SER A 1 87 ? 16.561 -34.613 -54.356 1.00 34.53 87 SER A N 1
ATOM 666 C CA . SER A 1 87 ? 15.732 -34.672 -53.160 1.00 34.53 87 SER A CA 1
ATOM 667 C C . SER A 1 87 ? 16.269 -35.700 -52.163 1.00 34.53 87 SER A C 1
ATOM 669 O O . SER A 1 87 ? 16.527 -36.853 -52.507 1.00 34.53 87 SER A O 1
ATOM 671 N N . ARG A 1 88 ? 16.375 -35.297 -50.894 1.00 32.78 88 ARG A N 1
ATOM 672 C CA . ARG A 1 88 ? 16.389 -36.214 -49.751 1.00 32.78 88 ARG A CA 1
ATOM 673 C C . ARG A 1 88 ? 15.465 -35.662 -48.673 1.00 32.78 88 ARG A C 1
ATOM 675 O O . ARG A 1 88 ? 15.549 -34.488 -48.322 1.00 32.78 88 ARG A O 1
ATOM 682 N N . SER A 1 89 ? 14.552 -36.511 -48.216 1.00 32.34 89 SER A N 1
ATOM 683 C CA . SER A 1 89 ? 13.540 -36.199 -47.204 1.00 32.34 89 SER A CA 1
ATOM 684 C C . SER A 1 89 ? 14.185 -35.797 -45.868 1.00 32.34 89 SER A C 1
ATOM 686 O O . SER A 1 89 ? 15.300 -36.243 -45.583 1.00 32.34 89 SER A O 1
ATOM 688 N N . PRO A 1 90 ? 13.514 -34.983 -45.029 1.00 34.09 90 PRO A N 1
ATOM 689 C CA . PRO A 1 90 ? 14.077 -34.544 -43.756 1.00 34.09 90 PRO A CA 1
ATOM 690 C C . PRO A 1 90 ? 14.346 -35.734 -42.825 1.00 34.09 90 PRO A C 1
ATOM 692 O O . PRO A 1 90 ? 13.454 -36.532 -42.538 1.00 34.09 90 PRO A O 1
ATOM 695 N N . LEU A 1 91 ? 15.585 -35.837 -42.341 1.00 33.47 91 LEU A N 1
ATOM 696 C CA . LEU A 1 91 ? 15.975 -36.830 -41.341 1.00 33.47 91 LEU A CA 1
ATOM 697 C C . LEU A 1 91 ? 15.359 -36.498 -39.976 1.00 33.47 91 LEU A C 1
ATOM 699 O O . LEU A 1 91 ? 15.315 -35.340 -39.558 1.00 33.47 91 LEU A O 1
ATOM 703 N N . LEU A 1 92 ? 14.939 -37.537 -39.251 1.00 33.69 92 LEU A N 1
ATOM 704 C CA . LEU A 1 92 ? 14.499 -37.424 -37.863 1.00 33.69 92 LEU A CA 1
ATOM 705 C C . LEU A 1 92 ? 15.665 -36.980 -36.964 1.00 33.69 92 LEU A C 1
ATOM 707 O O . LEU A 1 92 ? 16.510 -37.796 -36.604 1.00 33.69 92 LEU A O 1
ATOM 711 N N . ILE A 1 93 ? 15.631 -35.740 -36.469 1.00 37.94 93 ILE A N 1
ATOM 712 C CA . ILE A 1 93 ? 16.274 -35.405 -35.189 1.00 37.94 93 ILE A CA 1
ATOM 713 C C . ILE A 1 93 ? 15.317 -35.828 -34.068 1.00 37.94 93 ILE A C 1
ATOM 715 O O . ILE A 1 93 ? 14.573 -35.034 -33.494 1.00 37.94 93 ILE A O 1
ATOM 719 N N . ARG A 1 94 ? 15.293 -37.137 -33.798 1.00 34.47 94 ARG A N 1
ATOM 720 C CA . ARG A 1 94 ? 14.534 -37.736 -32.696 1.00 34.47 94 ARG A CA 1
ATOM 721 C C . ARG A 1 94 ? 15.417 -37.778 -31.451 1.00 34.47 94 ARG A C 1
ATOM 723 O O . ARG A 1 94 ? 16.221 -38.690 -31.306 1.00 34.47 94 ARG A O 1
ATOM 730 N N . GLY A 1 95 ? 15.209 -36.828 -30.542 1.00 28.94 95 GLY A N 1
ATOM 731 C CA . GLY A 1 95 ? 15.772 -36.871 -29.191 1.00 28.94 95 GLY A CA 1
ATOM 732 C C . GLY A 1 95 ? 16.806 -35.790 -28.880 1.00 28.94 95 GLY A C 1
ATOM 733 O O . GLY A 1 95 ? 18.004 -36.039 -28.891 1.00 28.94 95 GLY A O 1
ATOM 734 N N . VAL A 1 96 ? 16.322 -34.642 -28.408 1.00 37.66 96 VAL A N 1
ATOM 735 C CA . VAL A 1 96 ? 16.779 -34.197 -27.085 1.00 37.66 96 VAL A CA 1
ATOM 736 C C . VAL A 1 96 ? 15.727 -34.716 -26.113 1.00 37.66 96 VAL A C 1
ATOM 738 O O . VAL A 1 96 ? 14.533 -34.525 -26.344 1.00 37.66 96 VAL A O 1
ATOM 741 N N . ALA A 1 97 ? 16.155 -35.460 -25.094 1.00 35.12 97 ALA A N 1
ATOM 742 C CA . ALA A 1 97 ? 15.240 -36.106 -24.162 1.00 35.12 97 ALA A CA 1
ATOM 743 C C . ALA A 1 97 ? 14.392 -35.083 -23.390 1.00 35.12 97 ALA A C 1
ATOM 745 O O . ALA A 1 97 ? 14.751 -33.908 -23.271 1.00 35.12 97 ALA A O 1
ATOM 746 N N . GLN A 1 98 ? 13.295 -35.565 -22.806 1.00 38.91 98 GLN A N 1
ATOM 747 C CA . GLN A 1 98 ? 12.591 -34.849 -21.750 1.00 38.91 98 GLN A CA 1
ATOM 748 C C . GLN A 1 98 ? 13.596 -34.536 -20.633 1.00 38.91 98 GLN A C 1
ATOM 750 O O . GLN A 1 98 ? 13.934 -35.406 -19.832 1.00 38.91 98 GLN A O 1
ATOM 755 N N . ARG A 1 99 ? 14.075 -33.288 -20.558 1.00 35.12 99 ARG A N 1
ATOM 756 C CA . ARG A 1 99 ? 14.589 -32.771 -19.291 1.00 35.12 99 ARG A CA 1
ATOM 757 C C . ARG A 1 99 ? 13.394 -32.778 -18.353 1.00 35.12 99 ARG A C 1
ATOM 759 O O . ARG A 1 99 ? 12.467 -31.994 -18.550 1.00 35.12 99 ARG A O 1
ATOM 766 N N . GLY A 1 100 ? 13.395 -33.708 -17.398 1.00 34.31 100 GLY A N 1
ATOM 767 C CA . GLY A 1 100 ? 12.414 -33.714 -16.324 1.00 34.31 100 GLY A CA 1
ATOM 768 C C . GLY A 1 100 ? 12.373 -32.318 -15.716 1.00 34.31 100 GLY A C 1
ATOM 769 O O . GLY A 1 100 ? 13.427 -31.716 -15.495 1.00 34.31 100 GLY A O 1
ATOM 770 N N . ALA A 1 101 ? 11.171 -31.781 -15.526 1.00 38.69 101 ALA A N 1
ATOM 7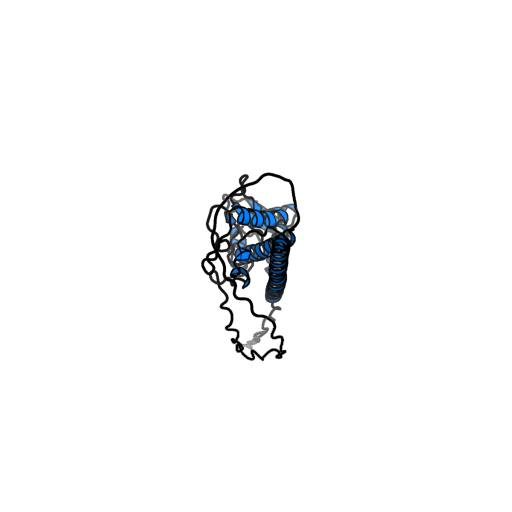71 C CA . ALA A 1 101 ? 11.001 -30.468 -14.933 1.00 38.69 101 ALA A CA 1
ATOM 772 C C . ALA A 1 101 ? 11.430 -30.546 -13.464 1.00 38.69 101 ALA A C 1
ATOM 774 O O . ALA A 1 101 ? 10.621 -30.849 -12.589 1.00 38.69 101 ALA A O 1
ATOM 775 N N . VAL A 1 102 ? 12.722 -30.302 -13.215 1.00 36.31 102 VAL A N 1
ATOM 776 C CA . VAL A 1 102 ? 13.235 -29.963 -11.887 1.00 36.31 102 VAL A CA 1
ATOM 777 C C . VAL A 1 102 ? 12.318 -28.856 -11.369 1.00 36.31 102 VAL A C 1
ATOM 779 O O . VAL A 1 102 ? 12.167 -27.861 -12.085 1.00 36.31 102 VAL A O 1
ATOM 782 N N . PRO A 1 103 ? 11.652 -29.025 -10.211 1.00 48.41 103 PRO A N 1
ATOM 783 C CA . PRO A 1 103 ? 10.756 -28.004 -9.689 1.00 48.41 103 PRO A CA 1
ATOM 784 C C . PRO A 1 103 ? 11.521 -26.686 -9.599 1.00 48.41 103 PRO A C 1
ATOM 786 O O . PRO A 1 103 ? 12.510 -26.606 -8.873 1.00 48.41 103 PRO A O 1
ATOM 789 N N . GLU A 1 104 ? 11.122 -25.694 -10.401 1.00 58.16 104 GLU A N 1
ATOM 790 C CA . GLU A 1 104 ? 11.867 -24.441 -10.516 1.00 58.16 104 GLU A CA 1
ATOM 791 C C . GLU A 1 104 ? 11.924 -23.791 -9.134 1.00 58.16 104 GLU A C 1
ATOM 793 O O . GLU A 1 104 ? 10.887 -23.431 -8.571 1.00 58.16 104 GLU A O 1
ATOM 798 N N . GLU A 1 105 ? 13.128 -23.724 -8.558 1.00 66.06 105 GLU A N 1
ATOM 799 C CA . GLU A 1 105 ? 13.273 -23.420 -7.141 1.00 66.06 105 GLU A CA 1
ATOM 800 C C . GLU A 1 105 ? 12.777 -22.001 -6.859 1.00 66.06 105 GLU A C 1
ATOM 802 O O . GLU A 1 105 ? 13.365 -20.995 -7.282 1.00 66.06 105 GLU A O 1
ATOM 807 N N . MET A 1 106 ? 11.628 -21.951 -6.184 1.00 78.12 106 MET A N 1
ATOM 808 C CA . MET A 1 106 ? 10.836 -20.747 -6.003 1.00 78.12 106 MET A CA 1
ATOM 809 C C . MET A 1 106 ? 11.557 -19.806 -5.043 1.00 78.12 106 MET A C 1
ATOM 811 O O . MET A 1 106 ? 11.482 -19.963 -3.822 1.00 78.12 106 MET A O 1
ATOM 815 N N . GLN A 1 107 ? 12.261 -18.842 -5.637 1.00 89.19 107 GLN A N 1
ATOM 816 C CA . GLN A 1 107 ? 13.000 -17.786 -4.954 1.00 89.19 107 GLN A CA 1
ATOM 817 C C . GLN A 1 107 ? 12.121 -17.111 -3.893 1.00 89.19 107 GLN A C 1
ATOM 819 O O . GLN A 1 107 ? 10.912 -16.952 -4.080 1.00 89.19 107 GLN A O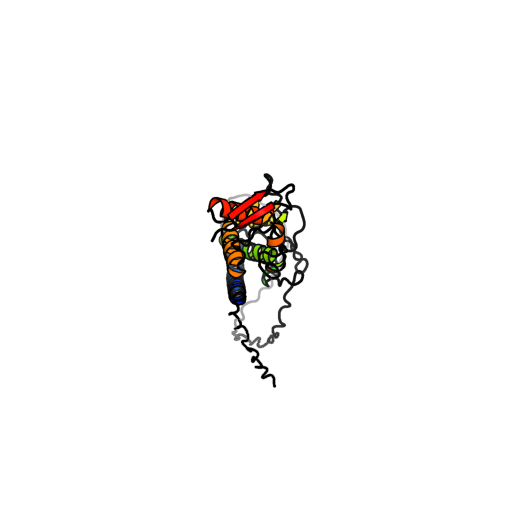 1
ATOM 824 N N . ARG A 1 108 ? 12.726 -16.698 -2.780 1.00 91.81 108 ARG A N 1
ATOM 825 C CA . ARG A 1 108 ? 12.017 -16.042 -1.679 1.00 91.81 108 ARG A CA 1
ATOM 826 C C . ARG A 1 108 ? 12.730 -14.783 -1.206 1.00 91.81 108 ARG A C 1
ATOM 828 O O . ARG A 1 108 ? 13.923 -14.617 -1.451 1.00 91.81 108 ARG A O 1
ATOM 835 N N . LEU A 1 109 ? 11.982 -13.936 -0.509 1.00 90.94 109 LEU A N 1
ATOM 836 C CA . LEU A 1 109 ? 12.477 -12.827 0.305 1.00 90.94 109 LEU A CA 1
ATOM 837 C C . LEU A 1 109 ? 11.930 -13.049 1.718 1.00 90.94 109 LEU A C 1
ATOM 839 O O . LEU A 1 109 ? 10.741 -12.841 1.954 1.00 90.94 109 LEU A O 1
ATOM 843 N N . GLY A 1 110 ? 12.765 -13.577 2.617 1.00 89.31 110 GLY A N 1
ATOM 844 C CA . GLY A 1 110 ? 12.273 -14.211 3.843 1.00 89.31 110 GLY A CA 1
ATOM 845 C C . GLY A 1 110 ? 11.321 -15.364 3.501 1.00 89.31 110 GLY A C 1
ATOM 846 O O . GLY A 1 110 ? 11.614 -16.180 2.624 1.00 89.31 110 GLY A O 1
ATOM 847 N N . ASP A 1 111 ? 10.150 -15.394 4.133 1.00 89.62 111 ASP A N 1
ATOM 848 C CA . ASP A 1 111 ? 9.100 -16.372 3.827 1.00 89.62 111 ASP A CA 1
ATOM 849 C C . ASP A 1 111 ? 8.268 -16.037 2.578 1.00 89.62 111 ASP A C 1
ATOM 851 O O . ASP A 1 111 ? 7.599 -16.921 2.027 1.00 89.62 111 ASP A O 1
ATOM 855 N N . PHE A 1 112 ? 8.325 -14.796 2.075 1.00 93.94 112 PHE A N 1
ATOM 856 C CA . PHE A 1 112 ? 7.553 -14.400 0.899 1.00 93.94 112 PHE A CA 1
ATOM 857 C C . PHE A 1 112 ? 8.069 -15.097 -0.362 1.00 93.94 112 PHE A C 1
ATOM 859 O O . PHE A 1 112 ? 9.214 -14.914 -0.778 1.00 93.94 112 PHE A O 1
ATOM 866 N N . ARG A 1 113 ? 7.198 -15.877 -1.007 1.00 93.12 113 ARG A N 1
ATOM 867 C CA . ARG A 1 113 ? 7.512 -16.615 -2.236 1.00 93.12 113 ARG A CA 1
ATOM 868 C C . ARG A 1 113 ? 7.372 -15.705 -3.452 1.00 93.12 113 ARG A C 1
ATOM 870 O O . ARG A 1 113 ? 6.267 -15.282 -3.790 1.00 93.12 113 ARG A O 1
ATOM 877 N N . LEU A 1 114 ? 8.481 -15.440 -4.138 1.00 94.00 114 LEU A N 1
ATOM 878 C CA . LEU A 1 114 ? 8.474 -14.646 -5.362 1.00 94.00 114 LEU A CA 1
ATOM 879 C C . LEU A 1 114 ? 7.830 -15.436 -6.516 1.00 94.00 114 LEU A C 1
ATOM 881 O O . LEU A 1 114 ? 8.051 -16.644 -6.651 1.00 94.00 114 LEU A O 1
ATOM 885 N N . PRO A 1 115 ? 7.047 -14.776 -7.385 1.00 93.44 115 PRO A N 1
ATOM 886 C CA . PRO A 1 115 ? 6.471 -15.424 -8.553 1.00 93.44 115 PRO A CA 1
ATOM 887 C C . PRO A 1 115 ? 7.563 -15.729 -9.598 1.00 93.44 115 PRO A C 1
ATOM 889 O O . PRO A 1 115 ? 8.503 -14.942 -9.729 1.00 93.44 115 PRO A O 1
ATOM 892 N N . PRO A 1 116 ? 7.437 -16.793 -10.419 1.00 89.88 116 PRO A N 1
ATOM 893 C CA . PRO A 1 116 ? 8.465 -17.167 -11.401 1.00 89.88 116 PRO A CA 1
ATOM 894 C C . PRO A 1 116 ? 8.880 -16.036 -12.357 1.00 89.88 116 PRO A C 1
ATOM 896 O O . PRO A 1 116 ? 10.052 -15.912 -12.706 1.00 89.88 116 PRO A O 1
ATOM 899 N N . PHE A 1 117 ? 7.952 -15.139 -12.713 1.00 91.00 117 PHE A N 1
ATOM 900 C CA . PHE A 1 117 ? 8.239 -13.985 -13.573 1.00 91.00 117 PHE A CA 1
ATOM 901 C C . PHE A 1 117 ? 9.228 -12.973 -12.982 1.00 91.00 117 PHE A C 1
ATOM 903 O O . PHE A 1 117 ? 9.817 -12.195 -13.729 1.00 91.00 117 PHE A O 1
ATOM 910 N N . PHE A 1 118 ? 9.472 -13.006 -11.670 1.00 95.56 118 PHE A N 1
ATOM 911 C CA . PHE A 1 118 ? 10.521 -12.212 -11.032 1.00 95.56 118 PHE A CA 1
ATOM 912 C C . PHE A 1 118 ? 11.933 -12.635 -11.484 1.00 95.56 118 PHE A C 1
ATOM 914 O O . PHE A 1 118 ? 12.878 -11.871 -11.333 1.00 95.56 118 PHE A O 1
ATOM 921 N N . ASN A 1 119 ? 12.088 -13.813 -12.102 1.00 94.81 119 ASN A N 1
ATOM 922 C CA . ASN A 1 119 ? 13.332 -14.256 -12.742 1.00 94.81 119 ASN A CA 1
ATOM 923 C C . ASN A 1 119 ? 13.364 -14.019 -14.267 1.00 94.81 119 ASN A C 1
ATOM 925 O O . ASN A 1 119 ? 14.219 -14.565 -14.959 1.00 94.81 119 ASN A O 1
ATOM 929 N N . TYR A 1 120 ? 12.463 -13.195 -14.815 1.00 93.94 120 TYR A N 1
ATOM 930 C CA . TYR A 1 120 ? 12.434 -12.864 -16.243 1.00 93.94 120 TYR A CA 1
ATOM 931 C C . TYR A 1 120 ? 13.047 -11.471 -16.509 1.00 93.94 120 TYR A C 1
ATOM 933 O O . TYR A 1 120 ? 12.402 -10.466 -16.211 1.00 93.94 120 TYR A O 1
ATOM 941 N N . PRO A 1 121 ? 14.257 -11.343 -17.099 1.00 94.38 121 PRO A N 1
ATOM 942 C CA . PRO A 1 121 ? 14.981 -10.062 -17.158 1.00 94.38 121 PRO A CA 1
ATOM 943 C C . PRO A 1 121 ? 14.237 -8.862 -17.779 1.00 94.38 121 PRO A C 1
ATOM 945 O O . PRO A 1 121 ? 14.406 -7.753 -17.267 1.00 94.38 121 PRO A O 1
ATOM 948 N N . PRO A 1 122 ? 13.386 -9.017 -18.818 1.00 94.62 122 PRO A N 1
ATOM 949 C CA . PRO A 1 122 ? 12.581 -7.908 -19.342 1.00 94.62 122 PRO A CA 1
ATOM 950 C C . PRO A 1 122 ? 11.532 -7.349 -18.370 1.00 94.62 122 PRO A C 1
ATOM 952 O O . PRO A 1 122 ? 11.072 -6.227 -18.565 1.00 94.62 122 PRO A O 1
ATOM 955 N N . TYR A 1 123 ? 11.158 -8.086 -17.317 1.00 96.12 123 TYR A N 1
ATOM 956 C CA . TYR A 1 123 ? 10.226 -7.612 -16.288 1.00 96.12 123 TYR A CA 1
ATOM 957 C C . TYR A 1 123 ? 10.761 -6.377 -15.535 1.00 96.12 123 TYR A C 1
ATOM 959 O O . TYR A 1 123 ? 9.977 -5.511 -15.142 1.00 96.12 123 TYR A O 1
ATOM 967 N N . PHE A 1 124 ? 12.090 -6.249 -15.435 1.00 97.69 124 PHE A N 1
ATOM 968 C CA . PHE A 1 124 ? 12.802 -5.135 -14.795 1.00 97.69 124 PHE A CA 1
ATOM 969 C C . PHE A 1 124 ? 13.138 -3.972 -15.745 1.00 97.69 124 PHE A C 1
ATOM 971 O O . PHE A 1 124 ? 13.792 -3.012 -15.352 1.00 97.69 124 PHE A O 1
ATOM 978 N N . THR A 1 125 ? 12.718 -4.035 -17.010 1.00 96.19 125 THR A N 1
ATOM 979 C CA . THR A 1 125 ? 12.955 -2.969 -17.993 1.00 96.19 125 THR A CA 1
ATOM 980 C C . THR A 1 125 ? 11.611 -2.423 -18.451 1.00 96.19 125 THR A C 1
ATOM 982 O O . THR A 1 125 ? 10.781 -3.190 -18.938 1.00 96.19 125 THR A O 1
ATOM 985 N N . LEU A 1 126 ? 11.367 -1.121 -18.272 1.00 96.00 126 LEU A N 1
ATOM 986 C CA . LEU A 1 126 ? 10.092 -0.489 -18.622 1.00 96.00 126 LEU A CA 1
ATOM 987 C C . LEU A 1 126 ? 9.790 -0.696 -20.114 1.00 96.00 126 LEU A C 1
ATOM 989 O O . LEU A 1 126 ? 10.570 -0.291 -20.976 1.00 96.00 126 LEU A O 1
ATOM 993 N N . GLN A 1 127 ? 8.686 -1.375 -20.429 1.00 94.88 127 GLN A N 1
ATOM 994 C CA . GLN A 1 127 ? 8.431 -1.799 -21.804 1.00 94.88 127 GLN A CA 1
ATOM 995 C C . GLN A 1 127 ? 8.000 -0.619 -22.698 1.00 94.88 127 GLN A C 1
ATOM 997 O O . GLN A 1 127 ? 7.134 0.166 -22.308 1.00 94.88 127 GLN A O 1
ATOM 1002 N N . PRO A 1 128 ? 8.550 -0.488 -23.922 1.00 93.06 128 PRO A N 1
ATOM 1003 C CA . PRO A 1 128 ? 8.236 0.634 -24.807 1.00 93.06 128 PRO A CA 1
ATOM 1004 C C . PRO A 1 128 ? 6.838 0.517 -25.433 1.00 93.06 128 PRO A C 1
ATOM 1006 O O . PRO A 1 128 ? 6.197 1.527 -25.722 1.00 93.06 128 PRO A O 1
ATOM 1009 N N . VAL A 1 129 ? 6.342 -0.709 -25.626 1.00 93.75 129 VAL A N 1
ATOM 1010 C CA . VAL A 1 129 ? 5.027 -0.982 -26.222 1.00 93.75 129 VAL A CA 1
ATOM 1011 C C . VAL A 1 129 ? 3.941 -0.868 -25.156 1.00 93.75 129 VAL A C 1
ATOM 1013 O O . VAL A 1 129 ? 4.030 -1.486 -24.095 1.00 93.75 129 VAL A O 1
ATOM 1016 N N . ARG A 1 130 ? 2.904 -0.070 -25.449 1.00 93.44 130 ARG A N 1
ATOM 1017 C CA . ARG A 1 130 ? 1.834 0.295 -24.508 1.00 93.44 130 ARG A CA 1
ATOM 1018 C C . ARG A 1 130 ? 1.169 -0.919 -23.852 1.00 93.44 130 ARG A C 1
ATOM 1020 O O . ARG A 1 130 ? 1.214 -1.024 -22.635 1.00 93.44 130 ARG A O 1
ATOM 1027 N N . GLU A 1 131 ? 0.622 -1.839 -24.639 1.00 92.44 131 GLU A N 1
ATOM 1028 C CA . GLU A 1 131 ? -0.110 -3.016 -24.140 1.00 92.44 131 GLU A CA 1
ATOM 1029 C C . GLU A 1 131 ? 0.770 -3.914 -23.247 1.00 92.44 131 GLU A C 1
ATOM 1031 O O . GLU A 1 131 ? 0.347 -4.416 -22.204 1.00 92.44 131 GLU A O 1
ATOM 1036 N N . THR A 1 132 ? 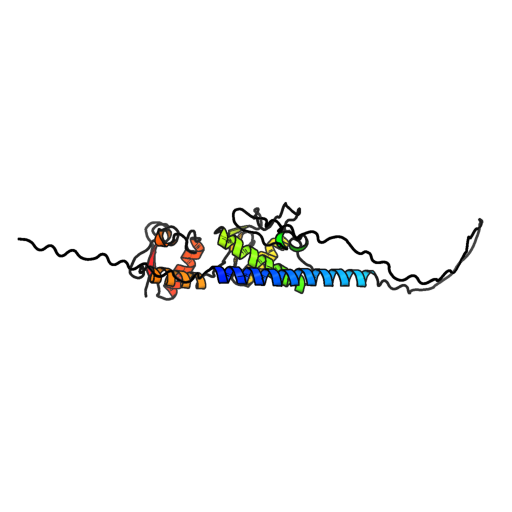2.042 -4.084 -23.629 1.00 93.19 132 THR A N 1
ATOM 1037 C CA . THR A 1 132 ? 3.025 -4.864 -22.865 1.00 93.19 132 THR A CA 1
ATOM 1038 C C . THR A 1 132 ? 3.348 -4.179 -21.537 1.00 93.19 132 THR A C 1
ATOM 1040 O O . THR A 1 132 ? 3.431 -4.844 -20.507 1.00 93.19 132 THR A O 1
ATOM 1043 N N . ARG A 1 133 ? 3.469 -2.846 -21.537 1.00 95.75 133 ARG A N 1
ATOM 1044 C CA . ARG A 1 133 ? 3.668 -2.024 -20.336 1.00 95.75 133 ARG A CA 1
ATOM 1045 C C . ARG A 1 133 ? 2.440 -2.005 -19.427 1.00 95.75 133 ARG A C 1
ATOM 1047 O O . ARG A 1 133 ? 2.609 -2.104 -18.222 1.00 95.75 133 ARG A O 1
ATOM 1054 N N . GLU A 1 134 ? 1.222 -1.972 -19.961 1.00 95.69 134 GLU A N 1
ATOM 1055 C CA . GLU A 1 134 ? -0.012 -2.089 -19.163 1.00 95.69 134 GLU A CA 1
ATOM 1056 C C . GLU A 1 134 ? -0.060 -3.434 -18.409 1.00 95.69 134 GLU A C 1
ATOM 1058 O O . GLU A 1 134 ? -0.351 -3.466 -17.211 1.00 95.69 134 GLU A O 1
ATOM 1063 N N . LYS A 1 135 ? 0.339 -4.543 -19.055 1.00 95.12 135 LYS A N 1
ATOM 1064 C CA . LYS A 1 135 ? 0.519 -5.840 -18.371 1.00 95.12 135 LYS A CA 1
ATOM 1065 C C . LYS A 1 135 ? 1.683 -5.848 -17.374 1.00 95.12 135 LYS A C 1
ATOM 1067 O O . LYS A 1 135 ? 1.540 -6.425 -16.299 1.00 95.12 135 LYS A O 1
ATOM 1072 N N . GLN A 1 136 ? 2.798 -5.187 -17.686 1.00 96.56 136 GLN A N 1
ATOM 1073 C CA . GLN A 1 136 ? 3.938 -5.041 -16.771 1.00 96.56 136 GLN A CA 1
ATOM 1074 C C . GLN A 1 136 ? 3.540 -4.319 -15.479 1.00 96.56 136 GLN A C 1
ATOM 1076 O O . GLN A 1 136 ? 3.804 -4.814 -14.387 1.00 96.56 136 GLN A O 1
ATOM 1081 N N . VAL A 1 137 ? 2.869 -3.172 -15.617 1.00 97.38 137 VAL A N 1
ATOM 1082 C CA . VAL A 1 137 ? 2.365 -2.346 -14.516 1.00 97.38 137 VAL A CA 1
ATOM 1083 C C . VAL A 1 137 ? 1.402 -3.158 -13.653 1.00 97.38 137 VAL A C 1
ATOM 1085 O O . VAL A 1 137 ? 1.533 -3.150 -12.434 1.00 97.38 137 VAL A O 1
ATOM 1088 N N . GLN A 1 138 ? 0.481 -3.919 -14.257 1.00 96.50 138 GLN A N 1
ATOM 1089 C CA . GLN A 1 138 ? -0.437 -4.776 -13.502 1.00 96.50 138 GLN A CA 1
ATOM 1090 C C . GLN A 1 138 ? 0.297 -5.805 -12.627 1.00 96.50 138 GLN A C 1
ATOM 1092 O O . GLN A 1 138 ? -0.017 -5.929 -11.445 1.00 96.50 138 GLN A O 1
ATOM 1097 N N . LEU A 1 139 ? 1.296 -6.496 -13.183 1.00 96.81 139 LEU A N 1
ATOM 1098 C CA . LEU A 1 139 ? 2.102 -7.475 -12.447 1.00 96.81 139 LEU A CA 1
ATOM 1099 C C . LEU A 1 139 ? 2.918 -6.829 -11.315 1.00 96.81 139 LEU A C 1
ATOM 1101 O O . LEU A 1 139 ? 2.981 -7.400 -10.225 1.00 96.81 139 LEU A O 1
ATOM 1105 N N . TRP A 1 140 ? 3.478 -5.631 -11.534 1.00 98.12 140 TRP A N 1
ATOM 1106 C CA . TRP A 1 140 ? 4.197 -4.887 -10.492 1.00 98.12 140 TRP A CA 1
ATOM 1107 C C . TRP A 1 140 ? 3.279 -4.422 -9.365 1.00 98.12 140 TRP A C 1
ATOM 1109 O O . TRP A 1 140 ? 3.620 -4.645 -8.207 1.00 98.12 140 TRP A O 1
ATOM 1119 N N . LYS A 1 141 ? 2.101 -3.858 -9.667 1.00 97.62 141 LYS A N 1
ATOM 1120 C CA . LYS A 1 141 ? 1.107 -3.485 -8.644 1.00 97.62 141 LYS A CA 1
ATOM 1121 C C . LYS A 1 141 ? 0.735 -4.684 -7.768 1.00 97.62 141 LYS A C 1
ATOM 1123 O O . LYS A 1 141 ? 0.816 -4.593 -6.546 1.00 97.62 141 LYS A O 1
ATOM 1128 N N . ASP A 1 142 ? 0.374 -5.810 -8.389 1.00 96.75 142 ASP A N 1
ATOM 1129 C CA . ASP A 1 142 ? -0.056 -7.018 -7.671 1.00 96.75 142 ASP A CA 1
ATOM 1130 C C . ASP A 1 142 ? 1.086 -7.637 -6.842 1.00 96.75 142 ASP A C 1
ATOM 1132 O O . ASP A 1 142 ? 0.838 -8.225 -5.793 1.00 96.75 142 ASP A O 1
ATOM 1136 N N . LEU A 1 143 ? 2.342 -7.533 -7.294 1.00 97.62 143 LEU A N 1
ATOM 1137 C CA . LEU A 1 143 ? 3.513 -8.001 -6.544 1.00 97.62 143 LEU A CA 1
ATOM 1138 C C . LEU A 1 143 ? 3.860 -7.076 -5.364 1.00 97.62 143 LEU A C 1
ATOM 1140 O O . LEU A 1 143 ? 4.121 -7.569 -4.270 1.00 97.62 143 LEU A O 1
ATOM 1144 N N . ILE A 1 144 ? 3.843 -5.756 -5.574 1.00 98.06 144 ILE A N 1
ATOM 1145 C CA . ILE A 1 144 ? 4.140 -4.756 -4.538 1.00 98.06 144 ILE A CA 1
ATOM 1146 C C . ILE A 1 144 ? 3.111 -4.840 -3.409 1.00 98.06 144 ILE A C 1
ATOM 1148 O O . ILE A 1 144 ? 3.495 -4.955 -2.248 1.00 98.06 144 ILE A O 1
ATOM 1152 N N . LEU A 1 145 ? 1.815 -4.840 -3.740 1.00 97.44 145 LEU A N 1
ATOM 1153 C CA . LEU A 1 145 ? 0.737 -4.855 -2.747 1.00 97.44 145 LEU A CA 1
ATOM 1154 C C . LEU A 1 145 ? 0.777 -6.109 -1.860 1.00 97.44 145 LEU A C 1
ATOM 1156 O O . LEU A 1 145 ? 0.645 -5.987 -0.644 1.00 97.44 145 LEU A O 1
ATOM 1160 N N . ASP A 1 146 ? 1.009 -7.291 -2.439 1.00 96.44 146 ASP A N 1
ATOM 1161 C CA . ASP A 1 146 ? 1.077 -8.543 -1.674 1.00 96.44 146 ASP A CA 1
ATOM 1162 C C . ASP A 1 146 ? 2.363 -8.672 -0.849 1.00 96.44 146 ASP A C 1
ATOM 1164 O O . ASP A 1 146 ? 2.320 -9.197 0.265 1.00 96.44 146 ASP A O 1
ATOM 1168 N N . TYR A 1 147 ? 3.502 -8.188 -1.354 1.00 97.06 147 TYR A N 1
ATOM 1169 C CA . TYR A 1 147 ? 4.739 -8.166 -0.573 1.00 97.06 147 TYR A CA 1
ATOM 1170 C C . TYR A 1 147 ? 4.598 -7.227 0.629 1.00 97.06 147 TYR A C 1
ATOM 1172 O O . TYR A 1 147 ? 4.804 -7.664 1.762 1.00 97.06 147 TYR A O 1
ATOM 1180 N N . CYS A 1 148 ? 4.140 -5.990 0.402 1.00 96.88 148 CYS A N 1
ATOM 1181 C CA . CYS A 1 148 ? 3.839 -5.021 1.454 1.00 96.88 148 CYS A CA 1
ATOM 1182 C C . CYS A 1 148 ? 2.859 -5.579 2.492 1.00 96.88 148 CYS A C 1
ATOM 1184 O O . CYS A 1 148 ? 3.162 -5.514 3.680 1.00 96.88 148 CYS A O 1
ATOM 1186 N N . ARG A 1 149 ? 1.761 -6.218 2.059 1.00 95.38 149 ARG A N 1
ATOM 1187 C CA . ARG A 1 149 ? 0.817 -6.923 2.943 1.00 95.38 149 ARG A CA 1
ATOM 1188 C C . ARG A 1 149 ? 1.514 -7.982 3.798 1.00 95.38 149 ARG A C 1
ATOM 1190 O O . ARG A 1 149 ? 1.386 -7.964 5.018 1.00 95.38 149 ARG A O 1
ATOM 1197 N N . SER A 1 150 ? 2.285 -8.873 3.172 1.00 93.88 150 SER A N 1
ATOM 1198 C CA . SER A 1 150 ? 2.938 -9.997 3.861 1.00 93.88 150 SER A CA 1
ATOM 1199 C C . SER A 1 150 ? 4.010 -9.580 4.874 1.00 93.88 150 SER A C 1
ATOM 1201 O O . SER A 1 150 ? 4.205 -10.273 5.864 1.00 93.88 150 SER A O 1
ATOM 1203 N N . GLN A 1 151 ? 4.707 -8.468 4.621 1.00 94.00 151 GLN A N 1
ATOM 1204 C CA . GLN A 1 151 ? 5.784 -7.951 5.473 1.00 94.00 151 GLN A CA 1
ATOM 1205 C C . GLN A 1 151 ? 5.319 -6.775 6.360 1.00 94.00 151 GLN A C 1
ATOM 1207 O O . GLN A 1 151 ? 6.138 -6.155 7.030 1.00 94.00 151 GLN A O 1
ATOM 1212 N N . LYS A 1 152 ? 4.022 -6.422 6.315 1.00 93.25 152 LYS A N 1
ATOM 1213 C CA . LYS A 1 152 ? 3.416 -5.215 6.917 1.00 93.25 152 LYS A CA 1
ATOM 1214 C C . LYS A 1 152 ? 4.163 -3.902 6.580 1.00 93.25 152 LYS A C 1
ATOM 1216 O O . LYS A 1 152 ? 4.169 -2.951 7.358 1.00 93.25 152 LYS A O 1
ATOM 1221 N N . LEU A 1 153 ? 4.774 -3.818 5.393 1.00 95.19 153 LEU A N 1
ATOM 1222 C CA . LEU A 1 153 ? 5.566 -2.666 4.940 1.00 95.19 153 LEU A CA 1
ATOM 1223 C C . LEU A 1 153 ? 4.683 -1.597 4.283 1.00 95.19 153 LEU A C 1
ATOM 1225 O O . LEU A 1 153 ? 4.403 -1.656 3.085 1.00 95.19 153 LEU A O 1
ATOM 1229 N N . TYR A 1 154 ? 4.275 -0.598 5.064 1.00 96.44 154 TYR A N 1
ATOM 1230 C CA . TYR A 1 154 ? 3.402 0.489 4.603 1.00 96.44 154 TYR A CA 1
ATOM 1231 C C . TYR A 1 154 ? 4.098 1.590 3.789 1.00 96.44 154 TYR A C 1
ATOM 1233 O O . TYR A 1 154 ? 3.404 2.328 3.102 1.00 96.44 154 TYR A O 1
ATOM 1241 N N . ILE A 1 155 ? 5.427 1.735 3.835 1.00 96.94 155 ILE A N 1
ATOM 1242 C CA . ILE A 1 155 ? 6.142 2.836 3.161 1.00 96.94 155 ILE A CA 1
ATOM 1243 C C . ILE A 1 155 ? 7.177 2.279 2.181 1.00 96.94 155 ILE A C 1
ATOM 1245 O O . ILE A 1 155 ? 7.979 1.419 2.542 1.00 96.94 155 ILE A O 1
ATOM 1249 N N . ILE A 1 156 ? 7.191 2.817 0.959 1.00 97.56 156 ILE A N 1
ATOM 1250 C CA . ILE A 1 156 ? 8.252 2.615 -0.036 1.00 97.56 156 ILE A CA 1
ATOM 1251 C C . ILE A 1 156 ? 8.901 3.967 -0.343 1.00 97.56 156 ILE A C 1
ATOM 1253 O O . ILE A 1 156 ? 8.208 4.959 -0.558 1.00 97.56 156 ILE A O 1
ATOM 1257 N N . SER A 1 157 ? 10.230 3.999 -0.400 1.00 96.25 157 SER A N 1
ATOM 1258 C CA . SER A 1 157 ? 11.013 5.139 -0.887 1.00 96.25 157 SER A CA 1
ATOM 1259 C C . SER A 1 157 ? 11.542 4.854 -2.296 1.00 96.25 157 SER A C 1
ATOM 1261 O O . SER A 1 157 ? 11.892 3.717 -2.618 1.00 96.25 157 SER A O 1
ATOM 1263 N N . LEU A 1 158 ? 11.609 5.878 -3.148 1.00 94.94 158 LEU A N 1
ATOM 1264 C CA . LEU A 1 158 ? 12.290 5.797 -4.445 1.00 94.94 158 LEU A CA 1
ATOM 1265 C C . LEU A 1 158 ? 13.819 5.838 -4.295 1.00 94.94 158 LEU A C 1
ATOM 1267 O O . LEU A 1 158 ? 14.529 5.242 -5.111 1.00 94.94 158 LEU A O 1
ATOM 1271 N N . GLU A 1 159 ? 14.304 6.513 -3.250 1.00 92.75 159 GLU A N 1
ATOM 1272 C CA . GLU A 1 159 ? 15.723 6.818 -3.015 1.00 92.75 159 GLU A CA 1
ATOM 1273 C C . GLU A 1 159 ? 16.440 5.737 -2.192 1.00 92.75 159 GLU A C 1
ATOM 1275 O O . GLU A 1 159 ? 17.646 5.560 -2.336 1.00 92.75 159 GLU A O 1
ATOM 1280 N N . GLU A 1 160 ? 15.705 4.993 -1.361 1.00 93.12 160 GLU A N 1
ATOM 1281 C CA . GLU A 1 160 ? 16.238 3.870 -0.576 1.00 93.12 160 GLU A CA 1
ATOM 1282 C C . GLU A 1 160 ? 16.098 2.537 -1.340 1.00 93.12 160 GLU A C 1
ATOM 1284 O O . GLU A 1 160 ? 15.345 2.414 -2.318 1.00 93.12 160 GLU A O 1
ATOM 1289 N N . ASP A 1 161 ? 16.833 1.519 -0.889 1.00 91.44 161 ASP A N 1
ATOM 1290 C CA . ASP A 1 161 ? 16.710 0.162 -1.417 1.00 91.44 161 ASP A CA 1
ATOM 1291 C C . ASP A 1 161 ? 15.418 -0.512 -0.940 1.00 91.44 161 ASP A C 1
ATOM 1293 O O . ASP A 1 161 ? 15.060 -0.483 0.237 1.00 91.44 161 ASP A O 1
ATOM 1297 N N . PHE A 1 162 ? 14.730 -1.170 -1.873 1.00 96.00 162 PHE A N 1
ATOM 1298 C CA . PHE A 1 162 ? 13.508 -1.925 -1.611 1.00 96.00 162 PHE A CA 1
ATOM 1299 C C . PHE A 1 162 ? 13.627 -3.323 -2.240 1.00 96.00 162 PHE A C 1
ATOM 1301 O O . PHE A 1 162 ? 13.886 -3.403 -3.446 1.00 96.00 162 PHE A O 1
ATOM 1308 N N . PRO A 1 163 ? 13.423 -4.427 -1.488 1.00 95.31 163 PRO A N 1
ATOM 1309 C CA . PRO A 1 163 ? 13.767 -5.782 -1.940 1.00 95.31 163 PRO A CA 1
ATOM 1310 C C . PRO A 1 163 ? 13.122 -6.267 -3.247 1.00 95.31 163 PRO A C 1
ATOM 1312 O O . PRO A 1 163 ? 13.657 -7.169 -3.883 1.00 95.31 163 PRO A O 1
ATOM 1315 N N . LEU A 1 164 ? 11.996 -5.688 -3.679 1.00 97.00 164 LEU A N 1
ATOM 1316 C CA . LEU A 1 164 ? 11.385 -6.026 -4.970 1.00 97.00 164 LEU A CA 1
ATOM 1317 C C . LEU A 1 164 ? 12.007 -5.295 -6.170 1.00 97.00 164 LEU A C 1
ATOM 1319 O O . LEU A 1 164 ? 11.817 -5.730 -7.302 1.00 97.00 164 LEU A O 1
ATOM 1323 N N . PHE A 1 165 ? 12.714 -4.181 -5.968 1.00 97.56 165 PHE A N 1
ATOM 1324 C CA . PHE A 1 165 ? 13.237 -3.352 -7.064 1.00 97.56 165 PHE A CA 1
ATOM 1325 C C . PHE A 1 165 ? 14.607 -3.814 -7.588 1.00 97.56 165 PHE A C 1
ATOM 1327 O O . PHE A 1 165 ? 15.109 -3.238 -8.554 1.00 97.56 165 PHE A O 1
ATOM 1334 N N . SER A 1 166 ? 15.178 -4.870 -7.002 1.00 97.06 166 SER A N 1
ATOM 1335 C CA . SER A 1 166 ? 16.410 -5.538 -7.430 1.00 97.06 166 SER A CA 1
ATOM 1336 C C . SER A 1 166 ? 16.232 -7.057 -7.360 1.00 97.06 166 SER A C 1
ATOM 1338 O O . SER A 1 166 ? 15.675 -7.577 -6.397 1.00 97.06 166 SER A O 1
ATOM 1340 N N . ASN A 1 167 ? 16.719 -7.783 -8.366 1.00 96.81 167 ASN A N 1
ATOM 1341 C CA . ASN A 1 167 ? 16.895 -9.229 -8.323 1.00 96.81 167 ASN A CA 1
ATOM 1342 C C . ASN A 1 167 ? 18.343 -9.600 -8.697 1.00 96.81 167 ASN A C 1
ATOM 1344 O O . ASN A 1 167 ? 18.653 -9.764 -9.885 1.00 96.81 167 ASN A O 1
ATOM 1348 N N . PRO A 1 168 ? 19.225 -9.803 -7.698 1.00 94.88 168 PRO A N 1
ATOM 1349 C CA . PRO A 1 168 ? 20.608 -10.220 -7.923 1.00 94.88 168 PRO A CA 1
ATOM 1350 C C . PRO A 1 168 ? 20.748 -11.538 -8.698 1.00 94.88 168 PRO A C 1
ATOM 1352 O O . PRO A 1 168 ? 21.698 -11.684 -9.457 1.00 94.88 168 PRO A O 1
ATOM 1355 N N . LYS A 1 169 ? 19.786 -12.472 -8.589 1.00 94.81 169 LYS A N 1
ATOM 1356 C CA . LYS A 1 169 ? 19.823 -13.787 -9.270 1.00 94.81 169 LYS A CA 1
ATOM 1357 C C . LYS A 1 169 ? 19.840 -13.683 -10.803 1.00 94.81 169 LYS A C 1
ATOM 1359 O O . LYS A 1 169 ? 20.247 -14.630 -11.471 1.00 94.81 169 LYS A O 1
ATOM 1364 N N . ILE A 1 170 ? 19.390 -12.555 -11.354 1.00 95.75 170 ILE A N 1
ATOM 1365 C CA . ILE A 1 170 ? 19.374 -12.277 -12.799 1.00 95.75 170 ILE A CA 1
ATOM 1366 C C . ILE A 1 170 ? 20.104 -10.977 -13.166 1.00 95.75 170 ILE A C 1
ATOM 1368 O O . ILE A 1 170 ? 19.965 -10.511 -14.296 1.00 95.75 170 ILE A O 1
ATOM 1372 N N . GLU A 1 171 ? 20.830 -10.379 -12.214 1.00 96.75 171 GLU A N 1
ATOM 1373 C CA . GLU A 1 171 ? 21.578 -9.125 -12.377 1.00 96.75 171 GLU A CA 1
ATOM 1374 C C . GLU A 1 171 ? 20.715 -7.968 -12.933 1.00 96.75 171 GLU A C 1
ATOM 1376 O O . GLU A 1 171 ? 21.097 -7.267 -13.874 1.00 96.75 171 GLU A O 1
ATOM 1381 N N . ARG A 1 172 ? 19.507 -7.769 -12.375 1.00 97.62 172 ARG A N 1
ATOM 1382 C CA . ARG A 1 172 ? 18.591 -6.686 -12.787 1.00 97.62 172 ARG A CA 1
ATOM 1383 C C . ARG A 1 172 ? 18.025 -5.882 -11.628 1.00 97.62 172 ARG A C 1
ATOM 1385 O O . ARG A 1 172 ? 17.568 -6.450 -10.646 1.00 97.62 172 ARG A O 1
ATOM 1392 N N . SER A 1 173 ? 17.924 -4.573 -11.845 1.00 97.94 173 SER A N 1
ATOM 1393 C CA . SER A 1 173 ? 17.225 -3.622 -10.978 1.00 97.94 173 SER A CA 1
ATOM 1394 C C . SER A 1 173 ? 16.347 -2.689 -11.810 1.00 97.94 173 SER A C 1
ATOM 1396 O O . SER A 1 173 ? 16.597 -2.496 -13.002 1.00 97.94 173 SER A O 1
ATOM 1398 N N . LEU A 1 174 ? 15.324 -2.100 -11.189 1.00 97.88 174 LEU A N 1
ATOM 1399 C CA . LEU A 1 174 ? 14.509 -1.051 -11.804 1.00 97.88 174 LEU A CA 1
ATOM 1400 C C . LEU A 1 174 ? 15.267 0.281 -11.877 1.00 97.88 174 LEU A C 1
ATOM 1402 O O . LEU A 1 174 ? 15.930 0.680 -10.920 1.00 97.88 174 LEU A O 1
ATOM 1406 N N . SER A 1 175 ? 15.098 1.011 -12.983 1.00 97.06 175 SER A N 1
ATOM 1407 C CA . SER A 1 175 ? 15.450 2.435 -13.050 1.00 97.06 175 SER A CA 1
ATOM 1408 C C . SER A 1 175 ? 14.523 3.268 -12.154 1.00 97.06 175 SER A C 1
ATOM 1410 O O . SER A 1 175 ? 13.404 2.846 -11.853 1.00 97.06 175 SER A O 1
ATOM 1412 N N . HIS A 1 176 ? 14.953 4.474 -11.764 1.00 96.19 176 HIS A N 1
ATOM 1413 C CA . HIS A 1 176 ? 14.110 5.405 -10.998 1.00 96.19 176 HIS A CA 1
ATOM 1414 C C . HIS A 1 176 ? 12.778 5.687 -11.712 1.00 96.19 176 HIS A C 1
ATOM 1416 O O . HIS A 1 176 ? 11.722 5.564 -11.104 1.00 96.19 176 HIS A O 1
ATOM 1422 N N . GLU A 1 177 ? 12.827 5.952 -13.022 1.00 96.25 177 GLU A N 1
ATOM 1423 C CA . GLU A 1 177 ? 11.653 6.094 -13.898 1.00 96.25 177 GLU A CA 1
ATOM 1424 C C . GLU A 1 177 ? 10.691 4.897 -13.776 1.00 96.25 177 GLU A C 1
ATOM 1426 O O . GLU A 1 177 ? 9.487 5.077 -13.621 1.00 96.25 177 GLU A O 1
ATOM 1431 N N . ALA A 1 178 ? 11.206 3.662 -13.801 1.00 97.25 178 ALA A N 1
ATOM 1432 C CA . ALA A 1 178 ? 10.372 2.471 -13.677 1.00 97.25 178 ALA A CA 1
ATOM 1433 C C . ALA A 1 178 ? 9.760 2.336 -12.270 1.00 97.25 178 ALA A C 1
ATOM 1435 O O . ALA A 1 178 ? 8.568 2.045 -12.166 1.00 97.25 178 ALA A O 1
ATOM 1436 N N . LYS A 1 179 ? 10.535 2.592 -11.199 1.00 97.88 179 LYS A N 1
ATOM 1437 C CA . LYS A 1 179 ? 10.010 2.640 -9.819 1.00 97.88 179 LYS A CA 1
ATOM 1438 C C . LYS A 1 179 ? 8.851 3.648 -9.722 1.00 97.88 179 LYS A C 1
ATOM 1440 O O . LYS A 1 179 ? 7.770 3.304 -9.246 1.00 97.88 179 LYS A O 1
ATOM 1445 N N . GLU A 1 180 ? 9.068 4.869 -10.210 1.00 96.94 180 GLU A N 1
ATOM 1446 C CA . GLU A 1 180 ? 8.108 5.976 -10.170 1.00 96.94 180 GLU A CA 1
ATOM 1447 C C . GLU A 1 180 ? 6.831 5.655 -10.957 1.00 96.94 180 GLU A C 1
ATOM 1449 O O . GLU A 1 180 ? 5.736 5.794 -10.418 1.00 96.94 180 GLU A O 1
ATOM 1454 N N . VAL A 1 181 ? 6.947 5.132 -12.184 1.00 97.69 181 VAL A N 1
ATOM 1455 C CA . VAL A 1 181 ? 5.797 4.727 -13.015 1.00 97.69 181 VAL A CA 1
ATOM 1456 C C . VAL A 1 181 ? 4.940 3.655 -12.331 1.00 97.69 181 VAL A C 1
ATOM 1458 O O . VAL A 1 181 ? 3.710 3.722 -12.399 1.00 97.69 181 VAL A O 1
ATOM 1461 N N . PHE A 1 182 ? 5.546 2.672 -11.655 1.00 98.12 182 PHE A N 1
ATOM 1462 C CA . PHE A 1 182 ? 4.787 1.614 -10.977 1.00 98.12 182 PHE A CA 1
ATOM 1463 C C . PHE A 1 182 ? 4.117 2.097 -9.681 1.00 98.12 182 PHE A C 1
ATOM 1465 O O . PHE A 1 182 ? 2.980 1.703 -9.414 1.00 98.12 182 PHE A O 1
ATOM 1472 N N . LEU A 1 183 ? 4.756 2.987 -8.912 1.00 98.19 183 LEU A N 1
ATOM 1473 C CA . LEU A 1 183 ? 4.130 3.600 -7.734 1.00 98.19 183 LEU A CA 1
ATOM 1474 C C . LEU A 1 183 ? 3.038 4.610 -8.125 1.00 98.19 183 LEU A C 1
ATOM 1476 O O . LEU A 1 183 ? 1.940 4.552 -7.577 1.00 98.19 183 LEU A O 1
ATOM 1480 N N . ALA A 1 184 ? 3.260 5.450 -9.138 1.00 98.00 184 ALA A N 1
ATOM 1481 C CA . ALA A 1 184 ? 2.241 6.357 -9.672 1.00 98.00 184 ALA A CA 1
ATOM 1482 C C . ALA A 1 184 ? 0.992 5.601 -10.166 1.00 98.00 184 ALA A C 1
ATOM 1484 O O . ALA A 1 184 ? -0.132 6.064 -9.977 1.00 98.00 184 ALA A O 1
ATOM 1485 N N . ALA A 1 185 ? 1.160 4.402 -10.737 1.00 98.19 185 ALA A N 1
ATOM 1486 C CA . ALA A 1 185 ? 0.039 3.542 -11.113 1.00 98.19 185 ALA A CA 1
ATOM 1487 C C . ALA A 1 185 ? -0.759 3.005 -9.905 1.00 98.19 185 ALA A C 1
ATOM 1489 O O . ALA A 1 185 ? -1.973 2.849 -10.014 1.00 98.19 185 ALA A O 1
ATOM 1490 N N . LEU A 1 186 ? -0.120 2.761 -8.752 1.00 98.25 186 LEU A N 1
ATOM 1491 C CA . LEU A 1 186 ? -0.833 2.464 -7.500 1.00 98.25 186 LEU A CA 1
ATOM 1492 C C . LEU A 1 186 ? -1.577 3.698 -6.970 1.00 98.25 186 LEU A C 1
ATOM 1494 O O . LEU A 1 186 ? -2.721 3.573 -6.526 1.00 98.25 186 LEU A O 1
ATOM 1498 N N . VAL A 1 187 ? -0.964 4.884 -7.046 1.00 98.00 187 VAL A N 1
ATOM 1499 C CA . VAL A 1 187 ? -1.585 6.148 -6.615 1.00 98.00 187 VAL A CA 1
ATOM 1500 C C . VAL A 1 187 ? -2.843 6.454 -7.430 1.00 98.00 187 VAL A C 1
ATOM 1502 O O . VAL A 1 187 ? -3.905 6.692 -6.857 1.00 98.00 187 VAL A O 1
ATOM 1505 N N . ASN A 1 188 ? -2.770 6.328 -8.757 1.00 97.44 188 ASN A N 1
ATOM 1506 C CA . ASN A 1 188 ? -3.900 6.553 -9.665 1.00 97.44 188 ASN A CA 1
ATOM 1507 C C . ASN A 1 188 ? -5.092 5.597 -9.438 1.00 97.44 188 ASN A C 1
ATOM 1509 O O . ASN A 1 188 ? -6.209 5.907 -9.843 1.00 97.44 188 ASN A O 1
ATOM 1513 N N . GLU A 1 189 ? -4.883 4.451 -8.783 1.00 96.00 189 GLU A N 1
ATOM 1514 C CA . GLU A 1 189 ? -5.943 3.489 -8.439 1.00 96.00 189 GLU A CA 1
ATOM 1515 C C . GLU A 1 189 ? -6.425 3.608 -6.981 1.00 96.00 189 GLU A C 1
ATOM 1517 O O . GLU A 1 189 ? -7.255 2.808 -6.530 1.00 96.00 189 GLU A O 1
ATOM 1522 N N . GLY A 1 190 ? -5.917 4.583 -6.217 1.00 95.94 190 GLY A N 1
ATOM 1523 C CA . GLY A 1 190 ? -6.184 4.702 -4.782 1.00 95.94 190 GLY A CA 1
ATOM 1524 C C . GLY A 1 190 ? -5.694 3.474 -4.010 1.00 95.94 190 GLY A C 1
ATOM 1525 O O . GLY A 1 190 ? -6.419 2.938 -3.171 1.00 95.94 190 GLY A O 1
ATOM 1526 N N . ARG A 1 191 ? -4.512 2.964 -4.379 1.00 97.38 191 ARG A N 1
ATOM 1527 C CA . ARG A 1 191 ? -3.809 1.814 -3.773 1.00 97.38 191 ARG A CA 1
ATOM 1528 C C . ARG A 1 191 ? -2.435 2.196 -3.209 1.00 97.38 191 ARG A C 1
ATOM 1530 O O . ARG A 1 191 ? -1.775 1.362 -2.594 1.00 97.38 191 ARG A O 1
ATOM 1537 N N . ALA A 1 192 ? -2.029 3.447 -3.392 1.00 97.81 192 ALA A N 1
ATOM 1538 C CA . ALA A 1 192 ? -0.940 4.101 -2.684 1.00 97.81 192 ALA A CA 1
ATOM 1539 C C . ALA A 1 192 ? -1.183 5.623 -2.647 1.00 97.81 192 ALA A C 1
ATOM 1541 O O . ALA A 1 192 ? -2.095 6.110 -3.314 1.00 97.81 192 ALA A O 1
ATOM 1542 N N . GLU A 1 193 ? -0.381 6.376 -1.898 1.00 97.00 193 GLU A N 1
ATOM 1543 C CA . GLU A 1 193 ? -0.424 7.843 -1.831 1.00 97.00 193 GLU A CA 1
ATOM 1544 C C . GLU A 1 193 ? 0.990 8.421 -1.667 1.00 97.00 193 GLU A C 1
ATOM 1546 O O . GLU A 1 193 ? 1.779 7.924 -0.865 1.00 97.00 193 GLU A O 1
ATOM 1551 N N . TRP A 1 194 ? 1.324 9.489 -2.398 1.00 97.44 194 TRP A N 1
ATOM 1552 C CA . TRP A 1 194 ? 2.597 10.193 -2.212 1.00 97.44 194 TRP A CA 1
ATOM 1553 C C . TRP A 1 194 ? 2.609 10.961 -0.885 1.00 97.44 194 TRP A C 1
ATOM 1555 O O . TRP A 1 194 ? 1.676 11.700 -0.576 1.00 97.44 194 TRP A O 1
ATOM 1565 N N . MET A 1 195 ? 3.680 10.795 -0.109 1.00 95.38 195 MET A N 1
ATOM 1566 C CA . MET A 1 195 ? 3.835 11.393 1.223 1.00 95.38 195 MET A CA 1
ATOM 1567 C C . MET A 1 195 ? 4.443 12.803 1.177 1.00 95.38 195 MET A C 1
ATOM 1569 O O . MET A 1 195 ? 4.365 13.545 2.155 1.00 95.38 195 MET A O 1
ATOM 1573 N N . ASP A 1 196 ? 5.047 13.181 0.050 1.00 93.31 196 ASP A N 1
ATOM 1574 C CA . ASP A 1 196 ? 5.749 14.446 -0.145 1.00 93.31 196 ASP A CA 1
ATOM 1575 C C . ASP A 1 196 ? 5.569 14.999 -1.571 1.00 93.31 196 ASP A C 1
ATOM 1577 O O . ASP A 1 196 ? 5.281 14.269 -2.520 1.00 93.31 196 ASP A O 1
ATOM 1581 N N . LYS A 1 197 ? 5.775 16.314 -1.731 1.00 90.75 197 LYS A N 1
ATOM 1582 C CA . LYS A 1 197 ? 5.619 17.026 -3.016 1.00 90.75 197 LYS A CA 1
ATOM 1583 C C . LYS A 1 197 ? 6.670 16.662 -4.077 1.00 90.75 197 LYS A C 1
ATOM 1585 O O . LYS A 1 197 ? 6.511 17.069 -5.222 1.00 90.75 197 LYS A O 1
ATOM 1590 N N . GLY A 1 198 ? 7.746 15.972 -3.700 1.00 92.50 198 GLY A N 1
ATOM 1591 C CA . GLY A 1 198 ? 8.771 15.462 -4.611 1.00 92.50 198 GLY A CA 1
ATOM 1592 C C . GLY A 1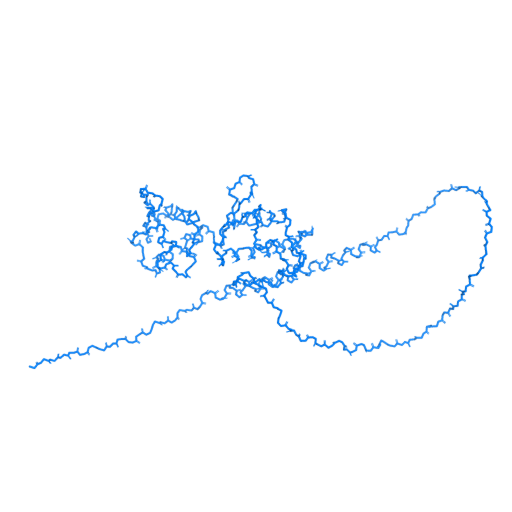 198 ? 8.564 13.996 -4.998 1.00 92.50 198 GLY A C 1
ATOM 1593 O O . GLY A 1 198 ? 9.426 13.447 -5.675 1.00 92.50 198 GLY A O 1
ATOM 1594 N N . HIS A 1 199 ? 7.464 13.367 -4.559 1.00 93.44 199 HIS A N 1
ATOM 1595 C CA . HIS A 1 199 ? 7.147 11.951 -4.780 1.00 93.44 199 HIS A CA 1
ATOM 1596 C C . HIS A 1 199 ? 8.252 10.976 -4.312 1.00 93.44 199 HIS A C 1
ATOM 1598 O O . HIS A 1 199 ? 8.348 9.853 -4.801 1.00 93.44 199 HIS A O 1
ATOM 1604 N N . LYS A 1 200 ? 9.087 11.372 -3.342 1.00 94.06 200 LYS A N 1
ATOM 1605 C CA . LYS A 1 200 ? 10.202 10.549 -2.843 1.00 94.06 200 LYS A CA 1
ATOM 1606 C C . LYS A 1 200 ? 9.718 9.321 -2.076 1.00 94.06 200 LYS A C 1
ATOM 1608 O O . LYS A 1 200 ? 10.334 8.260 -2.190 1.00 94.06 200 LYS A O 1
ATOM 1613 N N . LYS A 1 201 ? 8.644 9.450 -1.285 1.00 95.94 201 LYS A N 1
ATOM 1614 C CA . LYS A 1 201 ? 8.075 8.359 -0.474 1.00 95.94 201 LYS A CA 1
ATOM 1615 C C . LYS A 1 201 ? 6.583 8.156 -0.725 1.00 95.94 201 LYS A C 1
ATOM 1617 O O . LYS A 1 201 ? 5.826 9.103 -0.934 1.00 95.94 201 LYS A O 1
ATOM 1622 N N . CYS A 1 202 ? 6.163 6.896 -0.696 1.00 96.94 202 CYS A N 1
ATOM 1623 C CA . CYS A 1 202 ? 4.825 6.443 -1.054 1.00 96.94 202 CYS A CA 1
ATOM 1624 C C . CYS A 1 202 ? 4.255 5.538 0.048 1.00 96.94 202 CYS A C 1
ATOM 1626 O O . CYS A 1 202 ? 4.871 4.531 0.405 1.00 96.94 202 CYS A O 1
ATOM 1628 N N . LEU A 1 203 ? 3.081 5.893 0.571 1.00 97.75 203 LEU A N 1
ATOM 1629 C CA . LEU A 1 203 ? 2.294 5.098 1.512 1.00 97.75 203 LEU A CA 1
ATOM 1630 C C . LEU A 1 203 ? 1.477 4.064 0.727 1.00 97.75 203 LEU A C 1
ATOM 1632 O O . LEU A 1 203 ? 0.703 4.441 -0.147 1.00 97.75 203 LEU A O 1
ATOM 1636 N N . ILE A 1 204 ? 1.619 2.776 1.025 1.00 98.12 204 ILE A N 1
ATOM 1637 C CA . ILE A 1 204 ? 0.995 1.665 0.294 1.00 98.12 204 ILE A CA 1
ATOM 1638 C C . ILE A 1 204 ? -0.291 1.207 0.995 1.00 98.12 204 ILE A C 1
ATOM 1640 O O . ILE A 1 204 ? -0.320 1.019 2.209 1.00 98.12 204 ILE A O 1
ATOM 1644 N N . LEU A 1 205 ? -1.363 1.000 0.222 1.00 96.88 205 LEU A N 1
ATOM 1645 C CA . LEU A 1 205 ? -2.713 0.702 0.713 1.00 96.88 205 LEU A CA 1
ATOM 1646 C C . LEU A 1 205 ? -3.243 -0.612 0.107 1.00 96.88 205 LEU A C 1
ATOM 1648 O O . LEU A 1 205 ? -4.051 -0.615 -0.829 1.00 96.88 205 LEU A O 1
ATOM 1652 N N . TRP A 1 206 ? -2.797 -1.757 0.645 1.00 95.94 206 TRP A N 1
ATOM 1653 C CA . TRP A 1 206 ? -3.287 -3.085 0.226 1.00 95.94 206 TRP A CA 1
ATOM 1654 C C . TRP A 1 206 ? -4.743 -3.364 0.622 1.00 95.94 206 TRP A C 1
ATOM 1656 O O . TRP A 1 206 ? -5.428 -4.135 -0.055 1.00 95.94 206 TRP A O 1
ATOM 1666 N N . LEU A 1 207 ? -5.258 -2.644 1.613 1.00 94.94 207 LEU A N 1
ATOM 1667 C CA . LEU A 1 207 ? -6.677 -2.348 1.797 1.00 94.94 207 LEU A CA 1
ATOM 1668 C C . LEU A 1 207 ? -6.828 -0.819 1.770 1.00 94.94 207 LEU A C 1
ATOM 1670 O O . LEU A 1 207 ? -5.957 -0.103 2.272 1.00 94.94 207 LEU A O 1
ATOM 1674 N N . ARG A 1 208 ? -7.892 -0.296 1.150 1.00 95.50 208 ARG A N 1
ATOM 1675 C CA . ARG A 1 208 ? -8.164 1.152 1.157 1.00 95.50 208 ARG A CA 1
ATOM 1676 C C . ARG A 1 208 ? -8.664 1.578 2.534 1.00 95.50 208 ARG A C 1
ATOM 1678 O O . ARG A 1 208 ? -9.168 0.763 3.295 1.00 95.50 208 ARG A O 1
ATOM 1685 N N . ILE A 1 209 ? -8.633 2.877 2.825 1.00 96.44 209 ILE A N 1
ATOM 1686 C CA . ILE A 1 209 ? -9.135 3.425 4.100 1.00 96.44 209 ILE A CA 1
ATOM 1687 C C . ILE A 1 209 ? -10.616 3.060 4.355 1.00 96.44 209 ILE A C 1
ATOM 1689 O O . ILE A 1 209 ? -10.994 2.797 5.493 1.00 96.44 209 ILE A O 1
ATOM 1693 N N . GLN A 1 210 ? -11.447 2.978 3.304 1.00 96.19 210 GLN A N 1
ATOM 1694 C CA . GLN A 1 210 ? -12.838 2.499 3.407 1.00 96.19 210 GLN A CA 1
ATOM 1695 C C . GLN A 1 210 ? -12.914 1.000 3.742 1.00 96.19 210 GLN A C 1
ATOM 1697 O O . GLN A 1 210 ? -13.727 0.602 4.573 1.00 96.19 210 GLN A O 1
ATOM 1702 N N . ASP A 1 211 ? -12.053 0.185 3.129 1.00 96.56 211 ASP A N 1
ATOM 1703 C CA . ASP A 1 211 ? -12.004 -1.264 3.344 1.00 96.56 211 ASP A CA 1
ATOM 1704 C C . ASP A 1 211 ? -11.519 -1.574 4.772 1.00 96.56 211 ASP A C 1
ATOM 1706 O O . ASP A 1 211 ? -12.127 -2.386 5.464 1.00 96.56 211 ASP A O 1
ATOM 1710 N N . TRP A 1 212 ? -10.491 -0.857 5.247 1.00 96.88 212 TRP A N 1
ATOM 1711 C CA . TRP A 1 212 ? -10.016 -0.903 6.634 1.00 96.88 212 TRP A CA 1
ATOM 1712 C C . TRP A 1 212 ? -11.092 -0.485 7.635 1.00 96.88 212 TRP A C 1
ATOM 1714 O O . TRP A 1 212 ? -11.286 -1.174 8.628 1.00 96.88 212 TRP A O 1
ATOM 1724 N N . ALA A 1 213 ? -11.824 0.604 7.381 1.00 97.00 213 ALA A N 1
ATOM 1725 C CA . ALA A 1 213 ? -12.912 1.037 8.258 1.00 97.00 213 ALA A CA 1
ATOM 1726 C C . ALA A 1 213 ? -14.008 -0.041 8.387 1.00 97.00 213 ALA A C 1
ATOM 1728 O O . ALA A 1 213 ? -14.484 -0.311 9.488 1.00 97.00 213 ALA A O 1
ATOM 1729 N N . ASN A 1 214 ? -14.357 -0.710 7.285 1.00 96.56 214 ASN A N 1
ATOM 1730 C CA . ASN A 1 214 ? -15.298 -1.831 7.306 1.00 96.56 214 ASN A CA 1
ATOM 1731 C C . ASN A 1 214 ? -14.712 -3.065 8.027 1.00 96.56 214 ASN A C 1
ATOM 1733 O O . ASN A 1 214 ? -15.423 -3.719 8.785 1.00 96.56 214 ASN A O 1
ATOM 1737 N N . TYR A 1 215 ? -13.421 -3.365 7.832 1.00 96.94 215 TYR A N 1
ATOM 1738 C CA . TYR A 1 215 ? -12.723 -4.456 8.526 1.00 96.94 215 TYR A CA 1
ATOM 1739 C C . TYR A 1 215 ? -12.699 -4.236 10.045 1.00 96.94 215 TYR A C 1
ATOM 1741 O O . TYR A 1 215 ? -13.002 -5.159 10.791 1.00 96.94 215 TYR A O 1
ATOM 1749 N N . ILE A 1 216 ? -12.406 -3.012 10.500 1.00 96.31 216 ILE A N 1
ATOM 1750 C CA . ILE A 1 216 ? -12.398 -2.638 11.923 1.00 96.31 216 ILE A CA 1
ATOM 1751 C C . ILE A 1 216 ? -13.789 -2.823 12.541 1.00 96.31 216 ILE A C 1
ATOM 1753 O O . ILE A 1 216 ? -13.890 -3.434 13.598 1.00 96.31 216 ILE A O 1
ATOM 1757 N N . LEU A 1 217 ? -14.867 -2.374 11.882 1.00 95.12 217 LEU A N 1
ATOM 1758 C CA . LEU A 1 217 ? -16.226 -2.592 12.402 1.00 95.12 217 LEU A CA 1
ATOM 1759 C C . LEU A 1 217 ? -16.588 -4.076 12.522 1.00 95.12 217 LEU A C 1
ATOM 1761 O O . LEU A 1 217 ? -17.213 -4.463 13.505 1.00 95.12 217 LEU A O 1
ATOM 1765 N N . ASN A 1 218 ? -16.196 -4.901 11.548 1.00 95.38 218 ASN A N 1
ATOM 1766 C CA . ASN A 1 218 ? -16.430 -6.342 11.618 1.00 95.38 218 ASN A CA 1
ATOM 1767 C C . ASN A 1 218 ? -15.601 -6.978 12.743 1.00 95.38 218 ASN A C 1
ATOM 1769 O O . ASN A 1 218 ? -16.151 -7.709 13.550 1.00 95.38 218 ASN A O 1
ATOM 1773 N N . PHE A 1 219 ? -14.316 -6.631 12.863 1.00 95.25 219 PHE A N 1
ATOM 1774 C CA . PHE A 1 219 ? -13.432 -7.101 13.934 1.00 95.25 219 PHE A CA 1
ATOM 1775 C C . PHE A 1 219 ? -13.958 -6.749 15.337 1.00 95.25 219 PHE A C 1
ATOM 1777 O O . PHE A 1 219 ? -13.957 -7.595 16.228 1.00 95.25 219 PHE A O 1
ATOM 1784 N N . VAL A 1 220 ? -14.446 -5.522 15.534 1.00 94.56 220 VAL A N 1
ATOM 1785 C CA . VAL A 1 220 ? -15.035 -5.080 16.808 1.00 94.56 220 VAL A CA 1
ATOM 1786 C C . VAL A 1 220 ? -16.323 -5.856 17.118 1.00 94.56 220 VAL A C 1
ATOM 1788 O O . VAL A 1 220 ? -16.541 -6.229 18.269 1.00 94.56 220 VAL A O 1
ATOM 1791 N N . LYS A 1 221 ? -17.146 -6.154 16.104 1.00 93.38 221 LYS A N 1
ATOM 1792 C CA . LYS A 1 221 ? -18.380 -6.947 16.242 1.00 93.38 221 LYS A CA 1
ATOM 1793 C C . LYS A 1 221 ? -18.115 -8.423 16.524 1.00 93.38 221 LYS A C 1
ATOM 1795 O O . LYS A 1 221 ? -18.668 -8.963 17.477 1.00 93.38 221 LYS A O 1
ATOM 1800 N N . ASP A 1 222 ? -17.237 -9.050 15.748 1.00 94.00 222 ASP A N 1
ATOM 1801 C CA . ASP A 1 222 ? -16.903 -10.474 15.856 1.00 94.00 222 ASP A CA 1
ATOM 1802 C C . ASP A 1 222 ? -16.248 -10.817 17.214 1.00 94.00 222 ASP A C 1
ATOM 1804 O O . ASP A 1 222 ? -16.398 -11.940 17.693 1.00 94.00 222 ASP A O 1
ATOM 1808 N N . ASN A 1 223 ? -15.592 -9.845 17.868 1.00 93.19 223 ASN A N 1
ATOM 1809 C CA . ASN A 1 223 ? -15.006 -9.981 19.211 1.00 93.19 223 ASN A CA 1
ATOM 1810 C C . ASN A 1 223 ? -15.858 -9.364 20.347 1.00 93.19 223 ASN A C 1
ATOM 1812 O O . ASN A 1 223 ? -15.439 -9.378 21.502 1.00 93.19 223 ASN A O 1
ATOM 1816 N N . GLY A 1 224 ? -17.045 -8.810 20.060 1.00 92.12 224 GLY A N 1
ATOM 1817 C CA . GLY A 1 224 ? -17.946 -8.242 21.079 1.00 92.12 224 GLY A CA 1
ATOM 1818 C C . GLY A 1 224 ? -17.443 -6.962 21.769 1.00 92.12 224 GLY A C 1
ATOM 1819 O O . GLY A 1 224 ? -17.846 -6.666 22.891 1.00 92.12 224 GLY A O 1
ATOM 1820 N N . LEU A 1 225 ? -16.565 -6.198 21.113 1.00 91.25 225 LEU A N 1
ATOM 1821 C CA . LEU A 1 225 ? -15.865 -5.035 21.677 1.00 91.25 225 LEU A CA 1
ATOM 1822 C C . LEU A 1 225 ? -16.624 -3.703 21.503 1.00 91.25 225 LEU A C 1
ATOM 1824 O O . LEU A 1 225 ? -16.114 -2.656 21.894 1.00 91.25 225 LEU A O 1
ATOM 1828 N N . GLU A 1 226 ? -17.831 -3.725 20.925 1.00 90.00 226 GLU A N 1
ATOM 1829 C CA . GLU A 1 226 ? -18.584 -2.533 20.490 1.00 90.00 226 GLU A CA 1
ATOM 1830 C C . GLU A 1 226 ? -18.787 -1.483 21.589 1.00 90.00 226 GLU A C 1
ATOM 1832 O O . GLU A 1 226 ? -18.571 -0.293 21.362 1.00 90.00 226 GLU A O 1
ATOM 1837 N N . ASP A 1 227 ? -19.180 -1.918 22.788 1.00 85.69 227 ASP A N 1
ATOM 1838 C CA . ASP A 1 227 ? -19.458 -1.023 23.913 1.00 85.69 227 ASP A CA 1
ATOM 1839 C C . ASP A 1 227 ? -18.205 -0.606 24.704 1.00 85.69 227 ASP A C 1
ATOM 1841 O O . ASP A 1 227 ? -18.296 0.270 25.574 1.00 85.69 227 ASP A O 1
ATOM 1845 N N . SER A 1 228 ? -17.046 -1.197 24.406 1.00 88.44 228 SER A N 1
ATOM 1846 C CA . SER A 1 228 ? -15.786 -0.909 25.092 1.00 88.44 228 SER A CA 1
ATOM 1847 C C . SER A 1 228 ? -15.126 0.378 24.586 1.00 88.44 228 SER A C 1
ATOM 1849 O O . SER A 1 228 ? -15.421 0.881 23.499 1.00 88.44 228 SER A O 1
ATOM 1851 N N . VAL A 1 229 ? -14.188 0.898 25.378 1.00 91.44 229 VAL A N 1
ATOM 1852 C CA . VAL A 1 229 ? -13.175 1.846 24.900 1.00 91.44 229 VAL A CA 1
ATOM 1853 C C . VAL A 1 229 ? -11.903 1.047 24.627 1.00 91.44 229 VAL A C 1
ATOM 1855 O O . VAL A 1 229 ? -11.448 0.315 25.501 1.00 91.44 229 VAL A O 1
ATOM 1858 N N . MET A 1 230 ? -11.334 1.192 23.433 1.00 91.94 230 MET A N 1
ATOM 1859 C CA . MET A 1 230 ? -10.040 0.624 23.048 1.00 91.94 230 MET A CA 1
ATOM 1860 C C . MET A 1 230 ? -9.054 1.748 22.741 1.00 91.94 230 MET A C 1
ATOM 1862 O O . MET A 1 230 ? -9.413 2.731 22.095 1.00 91.94 230 MET A O 1
ATOM 1866 N N . THR A 1 231 ? -7.800 1.604 23.143 1.00 92.69 231 THR A N 1
ATOM 1867 C CA . THR A 1 231 ? -6.706 2.472 22.690 1.00 92.69 231 THR A CA 1
ATOM 1868 C C . THR A 1 231 ? -6.313 2.163 21.245 1.00 92.69 231 THR A C 1
ATOM 1870 O O . THR A 1 231 ? -6.506 1.054 20.736 1.00 92.69 231 THR A O 1
ATOM 1873 N N . VAL A 1 232 ? -5.700 3.141 20.575 1.00 93.06 232 VAL A N 1
ATOM 1874 C CA . VAL A 1 232 ? -5.107 2.946 19.243 1.00 93.06 232 VAL A CA 1
ATOM 1875 C C . VAL A 1 232 ? -4.081 1.804 19.244 1.00 93.06 232 VAL A C 1
ATOM 1877 O O . VAL A 1 232 ? -4.038 1.037 18.286 1.00 93.06 232 VAL A O 1
ATOM 1880 N N . GLU A 1 233 ? -3.299 1.628 20.312 1.00 92.19 233 GLU A N 1
ATOM 1881 C CA . GLU A 1 233 ? -2.257 0.595 20.367 1.00 92.19 233 GLU A CA 1
ATOM 1882 C C . GLU A 1 233 ? -2.793 -0.816 20.671 1.00 92.19 233 GLU A C 1
ATOM 1884 O O . GLU A 1 233 ? -2.265 -1.788 20.124 1.00 92.19 233 GLU A O 1
ATOM 1889 N N . GLU A 1 234 ? -3.903 -0.962 21.406 1.00 92.94 234 GLU A N 1
ATOM 1890 C CA . GLU A 1 234 ? -4.625 -2.244 21.516 1.00 92.94 234 GLU A CA 1
ATOM 1891 C C . GLU A 1 234 ? -5.162 -2.706 20.150 1.00 92.94 234 GLU A C 1
ATOM 1893 O O . GLU A 1 234 ? -5.009 -3.873 19.779 1.00 92.94 234 GLU A O 1
ATOM 1898 N N . ILE A 1 235 ? -5.692 -1.785 19.335 1.00 93.81 235 ILE A N 1
ATOM 1899 C CA . ILE A 1 235 ? -6.151 -2.091 17.966 1.00 93.81 235 ILE A CA 1
ATOM 1900 C C . ILE A 1 235 ? -4.976 -2.480 17.038 1.00 93.81 235 ILE A C 1
ATOM 1902 O O . ILE A 1 235 ? -5.186 -3.166 16.040 1.00 93.81 235 ILE A O 1
ATOM 1906 N N . ARG A 1 236 ? -3.732 -2.085 17.351 1.00 94.06 236 ARG A N 1
ATOM 1907 C CA . ARG A 1 236 ? -2.528 -2.390 16.544 1.00 94.06 236 ARG A CA 1
ATOM 1908 C C . ARG A 1 236 ? -1.759 -3.629 17.004 1.00 94.06 236 ARG A C 1
ATOM 1910 O O . ARG A 1 236 ? -1.126 -4.290 16.177 1.00 94.06 236 ARG A O 1
ATOM 1917 N N . SER A 1 237 ? -1.762 -3.903 18.309 1.00 92.88 237 SER A N 1
ATOM 1918 C CA . SER A 1 237 ? -0.847 -4.854 18.963 1.00 92.88 237 SER A CA 1
ATOM 1919 C C . SER A 1 237 ? -1.435 -5.623 20.157 1.00 92.88 237 SER A C 1
ATOM 1921 O O . SER A 1 237 ? -0.739 -6.447 20.748 1.00 92.88 237 SER A O 1
ATOM 1923 N N . GLY A 1 238 ? -2.705 -5.390 20.503 1.00 91.81 238 GLY A N 1
ATOM 1924 C CA . GLY A 1 238 ? -3.419 -6.122 21.552 1.00 91.81 238 GLY A CA 1
ATOM 1925 C C . GLY A 1 238 ? -3.674 -7.597 21.213 1.00 91.81 238 GLY A C 1
ATOM 1926 O O . GLY A 1 238 ? -3.489 -8.040 20.079 1.00 91.81 238 GLY A O 1
ATOM 1927 N N . ILE A 1 239 ? -4.120 -8.363 22.215 1.00 92.38 239 ILE A N 1
ATOM 1928 C CA . ILE A 1 239 ? -4.256 -9.829 22.132 1.00 92.38 239 ILE A CA 1
ATOM 1929 C C . ILE A 1 239 ? -5.252 -10.248 21.041 1.00 92.38 239 ILE A C 1
ATOM 1931 O O . ILE A 1 239 ? -4.883 -11.030 20.168 1.00 92.38 239 ILE A O 1
ATOM 1935 N N . GLU A 1 240 ? -6.459 -9.672 21.025 1.00 92.62 240 GLU A N 1
ATOM 1936 C CA . GLU A 1 240 ? -7.504 -9.990 20.031 1.00 92.62 240 GLU A CA 1
ATOM 1937 C C . GLU A 1 240 ? -7.059 -9.703 18.584 1.00 92.62 240 GLU A C 1
ATOM 1939 O O . GLU A 1 240 ? -7.505 -10.335 17.629 1.00 92.62 240 GLU A O 1
ATOM 1944 N N . THR A 1 241 ? -6.137 -8.754 18.416 1.00 93.94 241 THR A N 1
ATOM 1945 C CA . THR A 1 241 ? -5.581 -8.343 17.123 1.00 93.94 241 THR A CA 1
ATOM 1946 C C . THR A 1 241 ? -4.585 -9.377 16.568 1.00 93.94 241 THR A C 1
ATOM 1948 O O . THR A 1 241 ? -4.331 -9.403 15.359 1.00 93.94 241 THR A O 1
ATOM 1951 N N . HIS A 1 242 ? -4.006 -10.243 17.407 1.00 92.69 242 HIS A N 1
ATOM 1952 C CA . HIS A 1 242 ? -2.919 -11.144 17.021 1.00 92.69 242 HIS A CA 1
ATOM 1953 C C . HIS A 1 242 ? -3.326 -12.143 15.921 1.00 92.69 242 HIS A C 1
ATOM 1955 O O . HIS A 1 242 ? -4.267 -12.918 16.059 1.00 92.69 242 HIS A O 1
ATOM 1961 N N . GLY A 1 243 ? -2.562 -12.166 14.824 1.00 89.25 243 GLY A N 1
ATOM 1962 C CA . GLY A 1 243 ? -2.828 -13.021 13.660 1.00 89.25 243 GLY A CA 1
ATOM 1963 C C . GLY A 1 243 ? -3.857 -12.462 12.668 1.00 89.25 243 GLY A C 1
ATOM 1964 O O . GLY A 1 243 ? -4.062 -13.066 11.620 1.00 89.25 243 GLY A O 1
ATOM 1965 N N . THR A 1 244 ? -4.470 -11.306 12.948 1.00 93.12 244 THR A N 1
ATOM 1966 C CA . THR A 1 244 ? -5.385 -10.621 12.016 1.00 93.12 244 THR A CA 1
ATOM 1967 C C . THR A 1 244 ? -4.64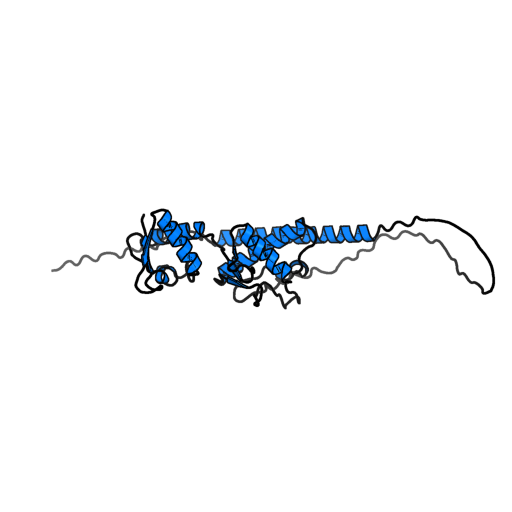2 -9.708 11.030 1.00 93.12 244 THR A C 1
ATOM 1969 O O . THR A 1 244 ? -3.431 -9.481 11.131 1.00 93.12 244 THR A O 1
ATOM 1972 N N . GLU A 1 245 ? -5.363 -9.099 10.081 1.00 92.50 245 GLU A N 1
ATOM 1973 C CA . GLU A 1 245 ? -4.759 -8.077 9.220 1.00 92.50 245 GLU A CA 1
ATOM 1974 C C . GLU A 1 245 ? -4.414 -6.777 9.960 1.00 92.50 245 GLU A C 1
ATOM 1976 O O . GLU A 1 245 ? -3.452 -6.108 9.576 1.00 92.50 245 GLU A O 1
ATOM 1981 N N . LEU A 1 246 ? -5.122 -6.455 11.048 1.00 93.62 246 LEU A N 1
ATOM 1982 C CA . LEU A 1 246 ? -4.857 -5.268 11.869 1.00 93.62 246 LEU A CA 1
ATOM 1983 C C . LEU A 1 246 ? -3.537 -5.361 12.652 1.00 93.62 246 LEU A C 1
ATOM 1985 O O . LEU A 1 246 ? -2.978 -4.326 13.011 1.00 93.62 246 LEU A O 1
ATOM 1989 N N . ALA A 1 247 ? -2.992 -6.566 12.858 1.00 93.94 247 ALA A N 1
ATOM 1990 C CA . ALA A 1 247 ? -1.707 -6.754 13.527 1.00 93.94 247 ALA A CA 1
ATOM 1991 C C . ALA A 1 247 ? -0.590 -5.974 12.814 1.00 93.94 247 ALA A C 1
ATOM 1993 O O . ALA A 1 247 ? -0.271 -6.234 11.648 1.00 93.94 247 ALA A O 1
ATOM 1994 N N . GLY A 1 248 ? -0.003 -5.006 13.524 1.00 90.88 248 GLY A N 1
ATOM 1995 C CA . GLY A 1 248 ? 1.045 -4.137 12.992 1.00 90.88 248 GLY A CA 1
ATOM 1996 C C . GLY A 1 248 ? 0.568 -3.111 11.956 1.00 90.88 248 GLY A C 1
ATOM 1997 O O . GLY A 1 248 ? 1.381 -2.659 11.151 1.00 90.88 248 GLY A O 1
ATOM 1998 N N . ILE A 1 249 ? -0.719 -2.735 11.933 1.00 95.56 249 ILE A N 1
ATOM 1999 C CA . ILE A 1 249 ? -1.209 -1.657 11.056 1.00 95.56 249 ILE A CA 1
ATOM 2000 C C . ILE A 1 249 ? -0.481 -0.328 11.324 1.00 95.56 249 ILE A C 1
ATOM 2002 O O . ILE A 1 249 ? -0.186 0.032 12.472 1.00 95.56 249 ILE A O 1
ATOM 2006 N N . ASP A 1 250 ? -0.177 0.413 10.254 1.00 95.56 250 ASP A N 1
ATOM 2007 C CA . ASP A 1 250 ? 0.372 1.763 10.366 1.00 95.56 250 ASP A CA 1
ATOM 2008 C C . ASP A 1 250 ? -0.597 2.680 11.127 1.00 95.56 250 ASP A C 1
ATOM 2010 O O . ASP A 1 250 ? -1.802 2.712 10.860 1.00 95.56 250 ASP A O 1
ATOM 2014 N N . ARG A 1 251 ? -0.050 3.468 12.058 1.00 94.06 251 ARG A N 1
ATOM 2015 C CA . ARG A 1 251 ? -0.829 4.373 12.908 1.00 94.06 251 ARG A CA 1
ATOM 2016 C C . ARG A 1 251 ? -1.546 5.442 12.075 1.00 94.06 251 ARG A C 1
ATOM 2018 O O . ARG A 1 251 ? -2.672 5.815 12.397 1.00 94.06 251 ARG A O 1
ATOM 2025 N N . GLY A 1 252 ? -0.933 5.914 10.987 1.00 94.00 252 GLY A N 1
ATOM 2026 C CA . GLY A 1 252 ? -1.544 6.866 10.058 1.00 94.00 252 GLY A CA 1
ATOM 2027 C C . GLY A 1 252 ? -2.736 6.271 9.303 1.00 94.00 252 GLY A C 1
ATOM 2028 O O . GLY A 1 252 ? -3.811 6.874 9.278 1.00 94.00 252 GLY A O 1
ATOM 2029 N N . VAL A 1 253 ? -2.577 5.077 8.728 1.00 96.62 253 VAL A N 1
ATOM 2030 C CA . VAL A 1 253 ? -3.645 4.326 8.043 1.00 96.62 253 VAL A CA 1
ATOM 2031 C C . VAL A 1 253 ? -4.805 4.026 8.997 1.00 96.62 253 VAL A C 1
ATOM 2033 O O . VAL A 1 253 ? -5.955 4.322 8.661 1.00 96.62 253 VAL A O 1
ATOM 2036 N N . LEU A 1 254 ? -4.515 3.526 10.204 1.00 96.62 254 LEU A N 1
ATOM 2037 C CA . LEU A 1 254 ? -5.527 3.245 11.222 1.00 96.62 254 LEU A CA 1
ATOM 2038 C C . LEU A 1 254 ? -6.289 4.513 11.630 1.00 96.62 254 LEU A C 1
ATOM 2040 O O . LEU A 1 254 ? -7.514 4.547 11.526 1.00 96.62 254 LEU A O 1
ATOM 2044 N N . MET A 1 255 ? -5.598 5.595 12.004 1.00 96.06 255 MET A N 1
ATOM 2045 C CA . MET A 1 255 ? -6.263 6.841 12.414 1.00 96.06 255 MET A CA 1
ATOM 2046 C C . MET A 1 255 ? -7.106 7.476 11.302 1.00 96.06 255 MET A C 1
ATOM 2048 O O . MET A 1 255 ? -8.071 8.184 11.591 1.00 96.06 255 MET A O 1
ATOM 2052 N N . ARG A 1 256 ? -6.787 7.224 10.028 1.00 96.94 256 ARG A N 1
ATOM 2053 C CA . ARG A 1 256 ? -7.626 7.640 8.894 1.00 96.94 256 ARG A CA 1
ATOM 2054 C C . ARG A 1 256 ? -8.886 6.785 8.759 1.00 96.94 256 ARG A C 1
ATOM 2056 O O . ARG A 1 256 ? -9.944 7.336 8.463 1.00 96.94 256 ARG A O 1
ATOM 2063 N N . ALA A 1 257 ? -8.795 5.477 9.003 1.00 97.62 257 ALA A N 1
ATOM 2064 C CA . ALA A 1 257 ? -9.956 4.588 9.026 1.00 97.62 257 ALA A CA 1
ATOM 2065 C C . ALA A 1 257 ? -10.882 4.899 10.218 1.00 97.62 257 ALA A C 1
ATOM 2067 O O . ALA A 1 257 ? -12.094 4.986 10.043 1.00 97.62 257 ALA A O 1
ATOM 2068 N N . LEU A 1 258 ? -10.318 5.175 11.398 1.00 97.06 258 LEU A N 1
ATOM 2069 C CA . LEU A 1 258 ? -11.069 5.562 12.597 1.00 97.06 258 LEU A CA 1
ATOM 2070 C C . LEU A 1 258 ? -11.801 6.902 12.420 1.00 97.06 258 LEU A C 1
ATOM 2072 O O . LEU A 1 258 ? -13.003 6.974 12.663 1.00 97.06 258 LEU A O 1
ATOM 2076 N N . LYS A 1 259 ? -11.134 7.944 11.900 1.00 97.00 259 LYS A N 1
ATOM 2077 C CA . LYS A 1 259 ? -11.775 9.248 11.607 1.00 97.00 259 LYS A CA 1
ATOM 2078 C C . LYS A 1 259 ? -12.904 9.139 10.578 1.00 97.00 259 LYS A C 1
ATOM 2080 O O . LYS A 1 259 ? -13.882 9.876 10.639 1.00 97.00 259 LYS A O 1
ATOM 2085 N N . LEU A 1 260 ? -12.793 8.197 9.645 1.00 97.44 260 LEU A N 1
ATOM 2086 C CA . LEU A 1 260 ? -13.845 7.876 8.684 1.00 97.44 260 LEU A CA 1
ATOM 2087 C C . LEU A 1 260 ? -15.040 7.145 9.333 1.00 97.44 260 LEU A C 1
ATOM 2089 O O . LEU A 1 260 ? -16.166 7.305 8.865 1.00 97.44 260 LEU A O 1
ATOM 2093 N N . LEU A 1 261 ? -14.827 6.356 10.391 1.00 96.81 261 LEU A N 1
ATOM 2094 C CA . LEU A 1 261 ? -15.909 5.764 11.191 1.00 96.81 261 LEU A CA 1
ATOM 2095 C C . LEU A 1 261 ? -16.591 6.805 12.084 1.00 96.81 261 LEU A C 1
ATOM 2097 O O . LEU A 1 261 ? -17.817 6.822 12.166 1.00 96.81 261 LEU A O 1
ATOM 2101 N N . GLU A 1 262 ? -15.817 7.715 12.669 1.00 96.31 262 GLU A N 1
ATOM 2102 C CA . GLU A 1 262 ? -16.312 8.867 13.430 1.00 96.31 262 GLU A CA 1
ATOM 2103 C C . GLU A 1 262 ? -17.206 9.776 12.570 1.00 96.31 262 GLU A C 1
ATOM 2105 O O . GLU A 1 262 ? -18.348 10.052 12.933 1.00 96.31 262 GLU A O 1
ATOM 2110 N N . GLN A 1 263 ? -16.770 10.118 11.352 1.00 96.75 263 GLN A N 1
ATOM 2111 C CA . GLN A 1 263 ? -17.583 10.851 10.366 1.00 96.75 263 GLN A CA 1
ATOM 2112 C C . GLN A 1 263 ? -18.870 10.117 9.940 1.00 96.75 263 GLN A C 1
ATOM 2114 O O . GLN A 1 263 ? -19.801 10.752 9.449 1.00 96.75 263 GLN A O 1
ATOM 2119 N N . LYS A 1 264 ? -18.938 8.791 10.119 1.00 95.75 264 LYS A N 1
ATOM 2120 C CA . LYS A 1 264 ? -20.131 7.959 9.870 1.00 95.75 264 LYS A CA 1
ATOM 2121 C C . LYS A 1 264 ? -20.982 7.733 11.133 1.00 95.75 264 LYS A C 1
ATOM 2123 O O . LYS A 1 264 ? -21.960 6.993 11.061 1.00 95.75 264 LYS A O 1
ATOM 2128 N N . GLY A 1 265 ? -20.616 8.313 12.281 1.00 95.00 265 GLY A N 1
ATOM 2129 C CA . GLY A 1 265 ? -21.287 8.091 13.569 1.00 95.00 265 GLY A CA 1
ATOM 2130 C C . GLY A 1 265 ? -21.101 6.682 14.152 1.00 95.00 265 GLY A C 1
ATOM 2131 O O . GLY A 1 265 ? -21.879 6.266 15.007 1.00 95.00 265 GLY A O 1
ATOM 2132 N N . LYS A 1 266 ? -20.100 5.930 13.673 1.00 95.56 266 LYS A N 1
ATOM 2133 C CA . LYS A 1 266 ? -19.816 4.532 14.056 1.00 95.56 266 LYS A CA 1
ATOM 2134 C C . LYS A 1 266 ? -18.616 4.365 14.993 1.00 95.56 266 LYS A C 1
ATOM 2136 O O . LYS A 1 266 ? -18.314 3.250 15.410 1.00 95.56 266 LYS A O 1
ATOM 2141 N N . ALA A 1 267 ? -17.953 5.466 15.330 1.00 95.75 267 ALA A N 1
ATOM 2142 C CA . ALA A 1 267 ? -16.961 5.551 16.392 1.00 95.75 267 ALA A CA 1
ATOM 2143 C C . ALA A 1 267 ? -16.964 6.961 17.007 1.00 95.75 267 ALA A C 1
ATOM 2145 O O . ALA A 1 267 ? -17.517 7.891 16.419 1.00 95.75 267 ALA A O 1
ATOM 2146 N N . ALA A 1 268 ? -16.313 7.121 18.154 1.00 95.25 268 ALA A N 1
ATOM 2147 C CA . ALA A 1 268 ? -15.952 8.403 18.749 1.00 95.25 268 ALA A CA 1
ATOM 2148 C C . ALA A 1 268 ? -14.503 8.323 19.249 1.00 95.25 268 ALA A C 1
ATOM 2150 O O . ALA A 1 268 ? -14.161 7.382 19.971 1.00 95.25 268 ALA A O 1
ATOM 2151 N N . ILE A 1 269 ? -13.656 9.276 18.849 1.00 94.81 269 ILE A N 1
ATOM 2152 C CA . ILE A 1 269 ? -12.231 9.300 19.196 1.00 94.81 269 ILE A CA 1
ATOM 2153 C C . ILE A 1 269 ? -11.998 10.265 20.363 1.00 94.81 269 ILE A C 1
ATOM 2155 O O . ILE A 1 269 ? -12.237 11.471 20.276 1.00 94.81 269 ILE A O 1
ATOM 2159 N N . PHE A 1 270 ? -11.468 9.731 21.457 1.00 91.50 270 PHE A N 1
ATOM 2160 C CA . PHE A 1 270 ? -11.087 10.469 22.653 1.00 91.50 270 PHE A CA 1
ATOM 2161 C C . PHE A 1 270 ? -9.589 10.759 22.609 1.00 91.50 270 PHE A C 1
ATOM 2163 O O . PHE A 1 270 ? -8.769 9.848 22.521 1.00 91.50 270 PHE A O 1
ATOM 2170 N N . LYS A 1 271 ? -9.214 12.035 22.691 1.00 86.44 271 LYS A N 1
ATOM 2171 C CA . LYS A 1 271 ? -7.809 12.433 22.821 1.00 86.44 271 LYS A CA 1
ATOM 2172 C C . LYS A 1 271 ? -7.427 12.439 24.294 1.00 86.44 271 LYS A C 1
ATOM 2174 O O . LYS A 1 271 ? -7.978 13.240 25.049 1.00 86.44 271 LYS A O 1
ATOM 2179 N N . GLY A 1 272 ? -6.501 11.571 24.684 1.00 76.06 272 GLY A N 1
ATOM 2180 C CA . GLY A 1 272 ? -5.848 11.653 25.983 1.00 76.06 272 GLY A CA 1
ATOM 2181 C C . GLY A 1 272 ? -4.731 12.702 26.018 1.00 76.06 272 GLY A C 1
ATOM 2182 O O . GLY A 1 272 ? -4.685 13.633 25.212 1.00 76.06 272 GLY A O 1
ATOM 2183 N N . THR A 1 273 ? -3.836 12.559 26.993 1.00 71.31 273 THR A N 1
ATOM 2184 C CA . THR A 1 273 ? -2.720 13.483 27.260 1.00 71.31 273 THR A CA 1
ATOM 2185 C C . THR A 1 273 ? -1.577 13.399 26.249 1.00 71.31 273 THR A C 1
ATOM 2187 O O . THR A 1 273 ? -0.901 14.398 26.002 1.00 71.31 273 THR A O 1
ATOM 2190 N N . SER A 1 274 ? -1.369 12.229 25.654 1.00 69.50 274 SER A N 1
ATOM 2191 C CA . SER A 1 274 ? -0.386 11.946 24.611 1.00 69.50 274 SER A CA 1
ATOM 2192 C C . SER A 1 274 ? -1.063 11.347 23.372 1.00 69.50 274 SER A C 1
ATOM 2194 O O . SER A 1 274 ? -2.269 11.099 23.360 1.00 69.50 274 SER A O 1
ATOM 2196 N N . ALA A 1 275 ? -0.288 11.108 22.311 1.00 62.91 275 ALA A N 1
ATOM 2197 C CA . ALA A 1 275 ? -0.790 10.381 21.146 1.00 62.91 275 ALA A CA 1
ATOM 2198 C C . ALA A 1 275 ? -1.103 8.912 21.484 1.00 62.91 275 ALA A C 1
ATOM 2200 O O . ALA A 1 275 ? -2.036 8.340 20.931 1.00 62.91 275 ALA A O 1
ATOM 2201 N N . ASP A 1 276 ? -0.364 8.298 22.401 1.00 65.62 276 ASP A N 1
ATOM 2202 C CA . ASP A 1 276 ? -0.547 6.881 22.732 1.00 65.62 276 ASP A CA 1
ATOM 2203 C C . ASP A 1 276 ? -1.774 6.674 23.648 1.00 65.62 276 ASP A C 1
ATOM 2205 O O . ASP A 1 276 ? -2.375 5.603 23.650 1.00 65.62 276 ASP A O 1
ATOM 2209 N N . ASP A 1 277 ? -2.237 7.752 24.298 1.00 75.31 277 ASP A N 1
ATOM 2210 C CA . ASP A 1 277 ? -3.510 7.839 25.026 1.00 75.31 277 ASP A CA 1
ATOM 2211 C C . ASP A 1 277 ? -4.735 8.128 24.112 1.00 75.31 277 ASP A C 1
ATOM 2213 O O . ASP A 1 277 ? -5.808 8.478 24.614 1.00 75.31 277 ASP A O 1
ATOM 2217 N N . GLU A 1 278 ? -4.621 8.064 22.774 1.00 88.31 278 GLU A N 1
ATOM 2218 C CA . GLU A 1 278 ? -5.796 8.183 21.889 1.00 88.31 278 GLU A CA 1
ATOM 2219 C C . GLU A 1 278 ? -6.690 6.930 22.028 1.00 88.31 278 GLU A C 1
ATOM 2221 O O . GLU A 1 278 ? -6.318 5.820 21.640 1.00 88.31 278 GLU A O 1
ATOM 2226 N N . GLY A 1 279 ? -7.885 7.121 22.592 1.00 92.00 279 GLY A N 1
ATOM 2227 C CA . GLY A 1 279 ? -8.906 6.094 22.799 1.00 92.00 279 GLY A CA 1
ATOM 2228 C C . GLY A 1 279 ? -10.042 6.174 21.779 1.00 92.00 279 GLY A C 1
ATOM 2229 O O . GLY A 1 279 ? -10.306 7.220 21.188 1.00 92.00 279 GLY A O 1
ATOM 2230 N N . VAL A 1 280 ? -10.756 5.071 21.589 1.00 94.88 280 VAL A N 1
ATOM 2231 C CA . VAL A 1 280 ? -11.874 4.932 20.652 1.00 94.88 280 VAL A CA 1
ATOM 2232 C C . VAL A 1 280 ? -12.991 4.143 21.322 1.00 94.88 280 VAL A C 1
ATOM 2234 O O . VAL A 1 280 ? -12.748 3.041 21.803 1.00 94.88 280 VAL A O 1
ATOM 2237 N N . LYS A 1 281 ? -14.223 4.659 21.299 1.00 94.94 281 LYS A N 1
ATOM 2238 C CA . LYS A 1 281 ? -15.425 3.826 21.476 1.00 94.94 281 LYS A CA 1
ATOM 2239 C C . LYS A 1 281 ? -16.101 3.624 20.125 1.00 94.94 281 LYS A C 1
ATOM 2241 O O . LYS A 1 281 ? -16.128 4.549 19.313 1.00 94.94 281 LYS A O 1
ATOM 2246 N N . PHE A 1 282 ? -16.654 2.440 19.891 1.00 93.56 282 PHE A N 1
ATOM 2247 C CA . PHE A 1 282 ? -17.436 2.128 18.698 1.00 93.56 282 PHE A CA 1
ATOM 2248 C C . PHE A 1 282 ? -18.946 2.264 18.957 1.00 93.56 282 PHE A C 1
ATOM 2250 O O . PHE A 1 282 ? -19.396 2.380 20.097 1.00 93.56 282 PHE A O 1
ATOM 2257 N N . SER A 1 283 ? -19.729 2.290 17.877 1.00 86.06 283 SER A N 1
ATOM 2258 C CA . SER A 1 283 ? -21.195 2.336 17.928 1.00 86.06 283 SER A CA 1
ATOM 2259 C C . SER A 1 283 ? -21.776 1.309 16.957 1.00 86.06 283 SER A C 1
ATOM 2261 O O . SER A 1 283 ? -21.430 1.329 15.771 1.00 86.06 283 SER A O 1
ATOM 2263 N N . ALA A 1 284 ? -22.676 0.451 17.450 1.00 60.78 284 ALA A N 1
ATOM 2264 C CA . ALA A 1 284 ? -23.300 -0.640 16.693 1.00 60.78 284 ALA A CA 1
ATOM 2265 C C . ALA A 1 284 ? -23.994 -0.183 15.403 1.00 60.78 284 ALA A C 1
ATOM 2267 O O . ALA A 1 284 ? -24.737 0.824 15.428 1.00 60.78 284 ALA A O 1
#

Mean predicted aligned error: 14.58 Å

Sequence (284 aa):
MGLVHRKKPDNSLPAAGPPREEISHSESATRRRRDFFFFFLLLLLTSAAARRSASRRPDGAARAGSTRPALALEKAPVSREAAAQRSRSPLLIRGVAQRGAVPEEMQRLGDFRLPPFFNYPPYFTLQPVRETREKQVQLWKDLILDYCRSQKLYIISLEEDFPLFSNPKIERSLSHEAKEVFLAALVNEGRAEWMDKGHKKCLILWLRIQDWANYILNFVKDNGLEDSVMTVEEIRSGIETHGTELAGIDRGVLMRALKLLEQKGKAAIFKGTSADDEGVKFSA

Radius of gyration: 32.61 Å; Cα contacts (8 Å, |Δi|>4): 246; chains: 1; bounding box: 72×55×121 Å

Solvent-accessible surface area (backbone atoms only — not comparable to full-atom values): 17730 Å² total; per-residue (Å²): 138,84,87,81,82,80,77,78,84,84,85,78,76,80,78,82,73,79,84,81,58,64,62,62,56,53,50,54,52,51,50,50,53,52,47,46,52,49,31,53,50,46,50,51,52,51,56,50,48,53,52,56,54,68,74,61,71,84,90,83,84,84,89,86,80,90,89,83,89,81,90,83,88,89,83,86,83,90,87,87,86,80,89,81,94,73,94,74,79,87,75,84,88,81,72,82,72,86,74,72,82,69,78,75,77,70,51,60,62,84,90,49,72,50,60,77,65,76,74,38,74,68,74,46,45,81,53,88,51,67,73,41,28,55,38,48,44,52,54,48,43,59,50,52,38,52,50,26,59,76,70,58,48,45,70,49,51,74,86,54,93,51,83,86,50,46,37,79,94,69,75,42,51,50,49,67,70,48,53,50,56,42,50,51,55,28,36,78,67,63,34,26,43,70,77,45,98,81,61,47,32,33,40,53,30,77,57,37,55,69,53,45,33,54,48,51,54,49,54,32,55,80,68,69,44,35,91,42,77,44,40,59,56,44,58,22,69,26,76,92,26,62,90,48,86,45,41,60,49,54,68,68,59,49,55,51,14,48,53,54,28,34,78,68,68,37,28,47,79,45,79,48,97,48,79,77,47,27,31,34,34,47,46,132

Organism: NCBI:txid40148